Protein AF-0000000079413371 (afdb_homodimer)

InterPro domains:
  IPR006913 CENP-V/GFA domain [PF04828] (52-147)
  IPR006913 CENP-V/GFA domain [PS51891] (52-164)
  IPR011057 Mss4-like superfamily [SSF51316] (49-148)
  IPR052355 Centromere protein V-like [PTHR28620] (47-178)

Foldseek 3Di:
DPPDDPPPPDPDDPDDDDPPPPDPDDDPDDPPPPPPPPPVPPDPVLVQWDKWKFADDVPQWIKIFIDHLEFEWEQEDPDVCVVLVAIWGKEFPVGMGTDGRPVQWDWDADDVRQKTQIAGNPRGDGQWTQDNLANRIITGRPVGIDPDRRDYYDYDYFYPVPPVVRCVVVVCRSCRNPD/DDPPDPDPPPPDDDDPDDPPPPDPDDDPDDPPPDPPPPPVP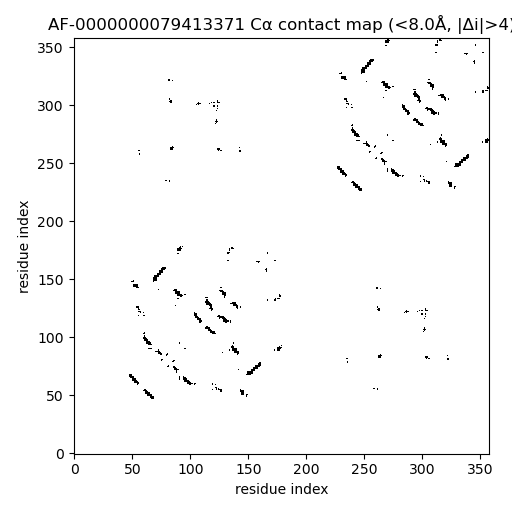PDPVLVQWDKWKFADDVPQWIKIFIDHLEFEWEQEDPDVCVVLVAIWGKEFPVGMGTPGHPVQWDWDADDVRQKTQIAGNPRGDGQWTQDSLANRIITGRPVGIDPDRRDYYDYDYFYPVPPVVRCVVVVVRSCRNPD

Nearest PDB structures (foldseek):
  3fac-assembly6_F  TM=8.476E-01  e=1.830E-09  Cereibacter sphaeroides 2.4.1
  8oz0-assembly1_I  TM=2.209E-01  e=4.713E+00  Homo sapiens
  3fac-assembly6_F  TM=8.475E-01  e=1.861E-09  Cereibacter sphaeroides 2.4.1
  8oz0-assembly1_I  TM=2.340E-01  e=2.884E+00  Homo sapiens
  6c5v-assembly1_A  TM=2.193E-01  e=1.778E+00  human gammaherpesvirus 4

Organism: Sphenodon punctatus (NCBI:txid8508)

pLDDT: mean 76.76, std 28.28, range [23.02, 99.0]

Solvent-accessible surface area (backbone atoms only — not comparable to full-atom values): 20639 Å² total; per-residue (Å²): 133,82,79,73,79,77,79,78,75,73,76,78,76,76,80,78,79,81,79,77,78,78,73,78,80,80,80,73,76,72,73,77,75,68,79,75,68,76,67,76,68,66,63,81,82,52,76,67,50,38,80,38,45,31,30,37,78,82,59,58,32,30,33,40,32,56,40,50,30,62,39,65,28,37,41,38,60,22,75,59,30,43,44,43,52,49,43,28,29,62,33,23,44,91,36,50,43,81,74,40,34,78,91,42,50,42,71,27,65,55,95,88,51,62,33,40,46,32,21,31,70,68,65,34,24,51,34,40,30,29,37,60,76,28,75,63,17,33,31,36,24,69,64,24,43,55,89,88,56,71,74,46,80,46,77,42,82,41,51,43,76,50,35,75,59,33,47,65,74,36,60,62,58,53,53,41,26,50,129,134,86,81,74,79,76,78,79,76,74,76,78,77,76,81,79,80,82,80,76,80,77,75,79,79,80,82,76,76,75,74,77,77,67,79,75,71,76,69,77,69,67,64,83,82,53,76,66,49,39,80,40,45,32,29,36,78,82,58,60,32,30,34,39,34,56,39,53,30,64,38,65,28,37,42,39,61,20,75,60,30,43,43,42,52,49,42,28,28,63,32,23,44,90,38,50,44,81,75,40,34,79,88,42,51,41,70,28,63,56,94,88,52,62,33,38,46,31,21,33,70,69,64,37,25,51,35,40,30,28,38,60,76,27,76,61,17,34,30,35,23,68,64,22,43,54,87,91,55,72,76,46,78,48,78,41,81,43,50,42,76,49,35,75,58,33,46,65,74,35,61,63,58,53,54,42,26,50,130

Sequence (358 aa):
PPTSPRSAHLPPLPPLPNAALHTPPKTMHAPEISPFGVSSSLPSECKGLVKHAGGCHCGAVRFEVWASADLHVFDCNCSICVKKQNRHFIVPATRFELLKGADNLTTYTFNTHRAQHSFCKTCGVQSFYTPLSNPDGYGIAPHCLDEGTVHSITTEPIDGKEWEKAVKEHKTIRSMSKPPPTSPRSAHLPPLPPLPNAALHTPPKTMHAPEISPFGVSSSLPSECKGLVKHAGGCHCGAVRFEVWASADLHVFDCNCSICVKKQNRHFIVPATRFELLKGADNLTTYTFNTHRAQHSFCKTCGVQSFYTPLSNPDGYGIAPHCLDEGTVHSITTEPIDGKEWEKAVKEHKTIRSMSKP

Radius of gyration: 42.78 Å; Cα contacts (8 Å, |Δi|>4): 641; chains: 2; bounding box: 57×170×136 Å

Structure (mmCIF, N/CA/C/O backbone):
data_AF-0000000079413371-model_v1
#
loop_
_entity.id
_entity.type
_entity.pdbx_description
1 polymer 'CENP-V/GFA domain-containing protein'
#
loop_
_atom_site.group_PDB
_atom_site.id
_atom_site.type_symbol
_atom_site.label_atom_id
_atom_site.label_alt_id
_atom_site.label_comp_id
_atom_site.label_asym_id
_atom_site.label_entity_id
_atom_site.label_seq_id
_atom_site.pdbx_PDB_ins_code
_atom_site.Cartn_x
_atom_site.Cartn_y
_atom_site.Cartn_z
_atom_site.occupancy
_atom_site.B_iso_or_equiv
_atom_site.auth_seq_id
_atom_site.auth_comp_id
_atom_site.auth_asym_id
_atom_site.auth_atom_id
_atom_site.pdbx_PDB_model_num
ATOM 1 N N . PRO A 1 1 ? -36.031 117 -39.312 1 32.03 1 PRO A N 1
ATOM 2 C CA . PRO A 1 1 ? -34.625 116.688 -39.094 1 32.03 1 PRO A CA 1
ATOM 3 C C . PRO A 1 1 ? -34.438 115.5 -38.094 1 32.03 1 PRO A C 1
ATOM 5 O O . PRO A 1 1 ? -35.062 115.5 -37.031 1 32.03 1 PRO A O 1
ATOM 8 N N . PRO A 1 2 ? -34.25 114.25 -38.625 1 37.44 2 PRO A N 1
ATOM 9 C CA . PRO A 1 2 ? -34.25 112.875 -38.156 1 37.44 2 PRO A CA 1
ATOM 10 C C . PRO A 1 2 ? -33.25 112.625 -37.031 1 37.44 2 PRO A C 1
ATOM 12 O O . PRO A 1 2 ? -32.062 113 -37.156 1 37.44 2 PRO A O 1
ATOM 15 N N . THR A 1 3 ? -33.688 113 -35.781 1 35.31 3 THR A N 1
ATOM 16 C CA . THR A 1 3 ? -32.875 113.062 -34.562 1 35.31 3 THR A CA 1
ATOM 17 C C . THR A 1 3 ? -32.125 111.75 -34.375 1 35.31 3 THR A C 1
ATOM 19 O O . THR A 1 3 ? -32.688 110.688 -34.438 1 35.31 3 THR A O 1
ATOM 22 N N . SER A 1 4 ? -30.812 111.75 -34.656 1 31.94 4 SER A N 1
ATOM 23 C CA . SER A 1 4 ? -29.719 110.812 -34.781 1 31.94 4 SER A CA 1
ATOM 24 C C . SER A 1 4 ? -29.562 109.938 -33.531 1 31.94 4 SER A C 1
ATOM 26 O O . SER A 1 4 ? -29.703 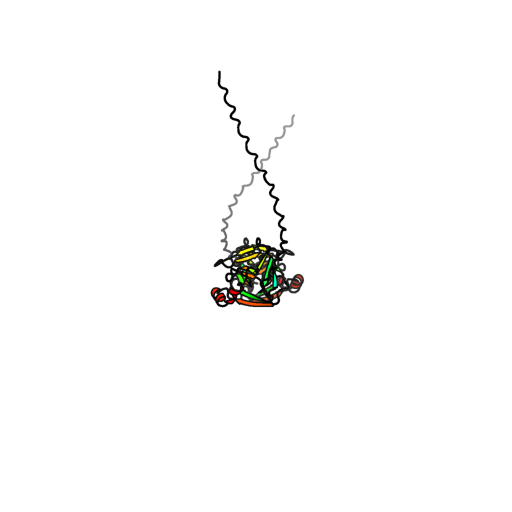110.438 -32.406 1 31.94 4 SER A O 1
ATOM 28 N N . PRO A 1 5 ? -29.906 108.688 -33.656 1 37.66 5 PRO A N 1
ATOM 29 C CA . PRO A 1 5 ? -29.953 107.562 -32.688 1 37.66 5 PRO A CA 1
ATOM 30 C C . PRO A 1 5 ? -28.656 107.438 -31.875 1 37.66 5 PRO A C 1
ATOM 32 O O . PRO A 1 5 ? -27.562 107.562 -32.438 1 37.66 5 PRO A O 1
ATOM 35 N N . ARG A 1 6 ? -28.688 108.125 -30.688 1 28.66 6 ARG A N 1
ATOM 36 C CA . ARG A 1 6 ? -27.531 108.25 -29.812 1 28.66 6 ARG A CA 1
ATOM 37 C C . ARG A 1 6 ? -26.859 106.938 -29.562 1 28.66 6 ARG A C 1
ATOM 39 O O . ARG A 1 6 ? -27.547 105.875 -29.422 1 28.66 6 ARG A O 1
ATOM 46 N N . SER A 1 7 ? -25.609 106.75 -29.953 1 23.02 7 SER A N 1
ATOM 47 C CA . SER A 1 7 ? -24.562 105.688 -30.047 1 23.02 7 SER A CA 1
ATOM 48 C C . SER A 1 7 ? -24.266 105.125 -28.672 1 23.02 7 SER A C 1
ATOM 50 O O . SER A 1 7 ? -23.75 105.812 -27.797 1 23.02 7 SER A O 1
ATOM 52 N N . ALA A 1 8 ? -25.266 104.312 -28.125 1 29.97 8 ALA A N 1
ATOM 53 C CA . ALA A 1 8 ? -25.219 103.688 -26.797 1 29.97 8 ALA A CA 1
ATOM 54 C C . ALA A 1 8 ? -23.891 102.938 -26.578 1 29.97 8 ALA A C 1
ATOM 56 O O . ALA A 1 8 ? -23.594 102 -27.281 1 29.97 8 ALA A O 1
ATOM 57 N N . HIS A 1 9 ? -22.781 103.75 -26.312 1 25.08 9 HIS A N 1
ATOM 58 C CA . HIS A 1 9 ? -21.406 103.25 -26.156 1 25.08 9 HIS A CA 1
ATOM 59 C C . HIS A 1 9 ? -21.359 102.062 -25.172 1 25.08 9 HIS A C 1
ATOM 61 O O . HIS A 1 9 ? -21.984 102.125 -24.109 1 25.08 9 HIS A O 1
ATOM 67 N N . LEU A 1 10 ? -21.25 100.875 -25.625 1 34 10 LEU A N 1
ATOM 68 C CA . LEU A 1 10 ? -21.203 99.562 -25.016 1 34 10 LEU A CA 1
ATOM 69 C C . LEU A 1 10 ? -20.062 99.438 -24.016 1 34 10 LEU A C 1
ATOM 71 O O . LEU A 1 10 ? -18.922 99.812 -24.328 1 34 10 LEU A O 1
ATOM 75 N N . PRO A 1 11 ? -20.328 99.688 -22.734 1 35.09 11 PRO A N 1
ATOM 76 C CA . PRO A 1 11 ? -19.25 99.875 -21.766 1 35.09 11 PRO A CA 1
ATOM 77 C C . PRO A 1 11 ? -18.234 98.688 -21.844 1 35.09 11 PRO A C 1
ATOM 79 O O . PRO A 1 11 ? -18.578 97.625 -22.328 1 35.09 11 PRO A O 1
ATOM 82 N N . PRO A 1 12 ? -16.969 98.938 -21.906 1 31 12 PRO A N 1
ATOM 83 C CA . PRO A 1 12 ? -15.836 98.062 -22.125 1 31 12 PRO A CA 1
ATOM 84 C C . PRO A 1 12 ? -15.781 96.875 -21.109 1 31 12 PRO A C 1
ATOM 86 O O . PRO A 1 12 ? -16.281 97.062 -20 1 31 12 PRO A O 1
ATOM 89 N N . LEU A 1 13 ? -15.969 95.625 -21.516 1 36.03 13 LEU A N 1
ATOM 90 C CA . LEU A 1 13 ? -16.016 94.375 -20.766 1 36.03 13 LEU A CA 1
ATOM 91 C C . LEU A 1 13 ? -14.812 94.25 -19.828 1 36.03 13 LEU A C 1
ATOM 93 O O . LEU A 1 13 ? -13.703 94.625 -20.188 1 36.03 13 LEU A O 1
ATOM 97 N N . PRO A 1 14 ? -15.031 94.375 -18.547 1 35.69 14 PRO A N 1
ATOM 98 C CA . PRO A 1 14 ? -13.945 94.438 -17.562 1 35.69 14 PRO A CA 1
ATOM 99 C C . PRO A 1 14 ? -12.898 93.375 -17.75 1 35.69 14 PRO A C 1
ATOM 101 O O . PRO A 1 14 ? -13.195 92.312 -18.344 1 35.69 14 PRO A O 1
ATOM 104 N N . PRO A 1 15 ? -11.641 93.688 -17.75 1 31.5 15 PRO A N 1
ATOM 105 C CA . PRO A 1 15 ? -10.484 92.812 -18.047 1 31.5 15 PRO A CA 1
ATOM 106 C C . PRO A 1 15 ? -10.438 91.562 -17.188 1 31.5 15 PRO A C 1
ATOM 108 O O . PRO A 1 15 ? -10.953 91.562 -16.062 1 31.5 15 PRO A O 1
ATOM 111 N N . LEU A 1 16 ? -10.539 90.375 -17.75 1 32.66 16 LEU A N 1
ATOM 112 C CA . LEU A 1 16 ? -10.578 89 -17.141 1 32.66 16 LEU A CA 1
ATOM 113 C C . LEU A 1 16 ? -9.375 88.812 -16.234 1 32.66 16 LEU A C 1
ATOM 115 O O . LEU A 1 16 ? -8.258 89.188 -16.562 1 32.66 16 LEU A O 1
ATOM 119 N N . PRO A 1 17 ? -9.555 88.75 -14.93 1 28.98 17 PRO A N 1
ATOM 120 C CA . PRO A 1 17 ? -8.492 88.625 -13.922 1 28.98 17 PRO A CA 1
ATOM 121 C C . PRO A 1 17 ? -7.484 87.5 -14.258 1 28.98 17 PRO A C 1
ATOM 123 O O . PRO A 1 17 ? -7.797 86.625 -15.016 1 28.98 17 PRO A O 1
ATOM 126 N N . ASN A 1 18 ? -6.145 87.812 -14.18 1 26.17 18 ASN A N 1
ATOM 127 C CA . ASN A 1 18 ? -4.898 87.062 -14.43 1 26.17 18 ASN A CA 1
ATOM 128 C C . ASN A 1 18 ? -4.844 85.75 -13.656 1 26.17 18 ASN A C 1
ATOM 130 O O . ASN A 1 18 ? -4.984 85.75 -12.43 1 26.17 18 ASN A O 1
ATOM 134 N N . ALA A 1 19 ? -5.152 84.625 -14.312 1 28.08 19 ALA A N 1
ATOM 135 C CA . ALA A 1 19 ? -5.152 83.25 -13.781 1 28.08 19 ALA A CA 1
ATOM 136 C C . ALA A 1 19 ? -3.803 82.875 -13.156 1 28.08 19 ALA A C 1
ATOM 138 O O . ALA A 1 19 ? -2.783 82.875 -13.852 1 28.08 19 ALA A O 1
ATOM 139 N N . ALA A 1 20 ? -3.598 83.312 -11.906 1 26.86 20 ALA A N 1
ATOM 140 C CA . ALA A 1 20 ? -2.381 83 -11.148 1 26.86 20 ALA A CA 1
ATOM 141 C C . ALA A 1 20 ? -1.995 81.562 -11.273 1 26.86 20 ALA A C 1
ATOM 143 O O . ALA A 1 20 ? -2.855 80.625 -11.211 1 26.86 20 ALA A O 1
ATOM 144 N N . LEU A 1 21 ? -0.884 81.188 -11.898 1 26.69 21 LEU A N 1
ATOM 145 C CA . LEU A 1 21 ? -0.11 80 -12.203 1 26.69 21 LEU A CA 1
ATOM 146 C C . LEU A 1 21 ? 0.186 79.188 -10.93 1 26.69 21 LEU A C 1
ATOM 148 O O . LEU A 1 21 ? 0.873 79.688 -10.039 1 26.69 21 LEU A O 1
ATOM 152 N N . HIS A 1 22 ? -0.842 78.562 -10.344 1 25.31 22 HIS A N 1
ATOM 153 C CA . HIS A 1 22 ? -0.616 77.75 -9.117 1 25.31 22 HIS A CA 1
ATOM 154 C C . HIS A 1 22 ? 0.571 76.812 -9.258 1 25.31 22 HIS A C 1
ATOM 156 O O . HIS A 1 22 ? 0.759 76.25 -10.32 1 25.31 22 HIS A O 1
ATOM 162 N N . THR A 1 23 ? 1.658 77.062 -8.539 1 29.62 23 THR A N 1
ATOM 163 C CA . THR A 1 23 ? 2.936 76.375 -8.391 1 29.62 23 THR A CA 1
ATOM 164 C C . THR A 1 23 ? 2.719 74.938 -8.047 1 29.62 23 THR A C 1
ATOM 166 O O . THR A 1 23 ? 1.9 74.625 -7.188 1 29.62 23 THR A O 1
ATOM 169 N N . PRO A 1 24 ? 3.029 74 -8.953 1 29.8 24 PRO A N 1
ATOM 170 C CA . PRO A 1 24 ? 2.773 72.562 -8.773 1 29.8 24 PRO A CA 1
ATOM 171 C C . PRO A 1 24 ? 3.365 72 -7.473 1 29.8 24 PRO A C 1
ATOM 173 O O . PRO A 1 24 ? 4.352 72.562 -6.965 1 29.8 24 PRO A O 1
ATOM 176 N N . PRO A 1 25 ? 2.512 71.562 -6.605 1 27.58 25 PRO A N 1
ATOM 177 C CA . PRO A 1 25 ? 2.98 71.125 -5.293 1 27.58 25 PRO A CA 1
ATOM 178 C C . PRO A 1 25 ? 4.199 70.188 -5.387 1 27.58 25 PRO A C 1
ATOM 180 O O . PRO A 1 25 ? 4.445 69.562 -6.434 1 27.58 25 PRO A O 1
ATOM 183 N N . LYS A 1 26 ? 5.109 70.312 -4.406 1 25.14 26 LYS A N 1
ATOM 184 C CA . LYS A 1 26 ? 6.375 69.688 -4.082 1 25.14 26 LYS A CA 1
ATOM 185 C C . LYS A 1 26 ? 6.25 68.188 -4.145 1 25.14 26 LYS A C 1
ATOM 187 O O . LYS A 1 26 ? 5.184 67.625 -3.873 1 25.14 26 LYS A O 1
ATOM 192 N N . THR A 1 27 ? 7.07 67.5 -4.941 1 26.48 27 THR A N 1
ATOM 193 C CA . THR A 1 27 ? 7.348 66.062 -5.211 1 26.48 27 THR A CA 1
ATOM 194 C C . THR A 1 27 ? 7.496 65.312 -3.906 1 26.48 27 THR A C 1
ATOM 196 O O . THR A 1 27 ? 8.367 65.562 -3.092 1 26.48 27 THR A O 1
ATOM 199 N N . MET A 1 28 ? 6.402 64.875 -3.307 1 25.39 28 MET A N 1
ATOM 200 C CA . MET A 1 28 ? 6.473 64.125 -2.084 1 25.39 28 MET A CA 1
ATOM 201 C C . MET A 1 28 ? 7.461 62.938 -2.24 1 25.39 28 MET A C 1
ATOM 203 O O . MET A 1 28 ? 7.477 62.281 -3.27 1 25.39 28 MET A O 1
ATOM 207 N N . HIS A 1 29 ? 8.641 63.062 -1.603 1 27.53 29 HIS A N 1
ATOM 208 C CA . HIS A 1 29 ? 9.672 62.031 -1.519 1 27.53 29 HIS A CA 1
ATOM 209 C C . HIS A 1 29 ? 9.062 60.688 -1.127 1 27.53 29 HIS A C 1
ATOM 211 O O . HIS A 1 29 ? 8.227 60.625 -0.227 1 27.53 29 HIS A O 1
ATOM 217 N N . ALA A 1 30 ? 8.945 59.812 -2.088 1 30.25 30 ALA A N 1
ATOM 218 C CA . ALA A 1 30 ? 8.438 58.469 -1.901 1 30.25 30 ALA A CA 1
ATOM 219 C C . ALA A 1 30 ? 9.141 57.75 -0.739 1 30.25 30 ALA A C 1
ATOM 221 O O . ALA A 1 30 ? 10.375 57.781 -0.652 1 30.25 30 AL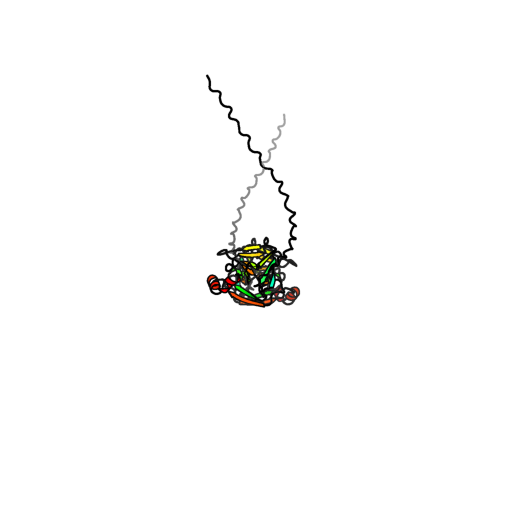A A O 1
ATOM 222 N N . PRO A 1 31 ? 8.531 57.75 0.444 1 29 31 PRO A N 1
ATOM 223 C CA . PRO A 1 31 ? 9.266 57.031 1.489 1 29 31 PRO A CA 1
ATOM 224 C C . PRO A 1 31 ? 9.805 55.688 1.013 1 29 31 PRO A C 1
ATOM 226 O O . PRO A 1 31 ? 9.266 55.125 0.068 1 29 31 PRO A O 1
ATOM 229 N N . GLU A 1 32 ? 11.094 55.5 1.186 1 28.28 32 GLU A N 1
ATOM 230 C CA . GLU A 1 32 ? 11.781 54.25 0.984 1 28.28 32 GLU A CA 1
ATOM 231 C C . GLU A 1 32 ? 11.039 53.094 1.661 1 28.28 32 GLU A C 1
ATOM 233 O O . GLU A 1 32 ? 10.812 53.125 2.871 1 28.28 32 GLU A O 1
ATOM 238 N N . ILE A 1 33 ? 10.023 52.594 1.061 1 31.94 33 ILE A N 1
ATOM 239 C CA . ILE A 1 33 ? 9.414 51.375 1.605 1 31.94 33 ILE A CA 1
ATOM 240 C C . ILE A 1 33 ? 10.5 50.375 2 1 31.94 33 ILE A C 1
ATOM 242 O O . ILE A 1 33 ? 11.328 50 1.172 1 31.94 33 ILE A O 1
ATOM 246 N N . SER A 1 34 ? 10.969 50.5 3.236 1 29.84 34 SER A N 1
ATOM 247 C CA . SER A 1 34 ? 11.844 49.469 3.766 1 29.84 34 SER A CA 1
ATOM 248 C C . SER A 1 34 ? 11.336 48.062 3.387 1 29.84 34 SER A C 1
ATOM 250 O O . SER A 1 34 ? 10.125 47.844 3.361 1 29.84 34 SER A O 1
ATOM 252 N N . PRO A 1 35 ? 12.086 47.375 2.629 1 31.33 35 PRO A N 1
ATOM 253 C CA . PRO A 1 35 ? 11.695 46 2.314 1 31.33 35 PRO A CA 1
ATOM 254 C C . PRO A 1 35 ? 11.227 45.219 3.545 1 31.33 35 PRO A C 1
ATOM 256 O O . PRO A 1 35 ? 11.977 45.094 4.52 1 31.33 35 PRO A O 1
ATOM 259 N N . PHE A 1 36 ? 10 45.469 4.082 1 30.09 36 PHE A N 1
ATOM 260 C CA . PHE A 1 36 ? 9.508 44.5 5.059 1 30.09 36 PHE A CA 1
ATOM 261 C C . PHE A 1 36 ? 9.859 43.062 4.645 1 30.09 36 PHE A C 1
ATOM 263 O O . PHE A 1 36 ? 9.43 42.594 3.588 1 30.09 36 PHE A O 1
ATOM 270 N N . GLY A 1 37 ? 11.07 42.656 4.875 1 30.7 37 GLY A N 1
ATOM 271 C CA . GLY A 1 37 ? 11.344 41.25 4.863 1 30.7 37 GLY A CA 1
ATOM 272 C C . GLY A 1 37 ? 10.234 40.406 5.492 1 30.7 37 GLY A C 1
ATOM 273 O O . GLY A 1 37 ? 9.883 40.625 6.656 1 30.7 37 GLY A O 1
ATOM 274 N N . VAL A 1 38 ? 9.211 40.094 4.824 1 34.94 38 VAL A N 1
ATOM 275 C CA . VAL A 1 38 ? 8.281 39.062 5.285 1 34.94 38 VAL A CA 1
ATOM 276 C C . VAL A 1 38 ? 9.039 37.969 6.035 1 34.94 38 VAL A C 1
ATOM 278 O O . VAL A 1 38 ? 9.789 37.188 5.43 1 34.94 38 VAL A O 1
ATOM 281 N N . SER A 1 39 ? 9.648 38.312 7.156 1 32.75 39 SER A N 1
ATOM 282 C CA . SER A 1 39 ? 10.008 37.188 8.008 1 32.75 39 SER A CA 1
ATOM 283 C C . SER A 1 39 ? 8.859 36.188 8.102 1 32.75 39 SER A C 1
ATOM 285 O O . SER A 1 39 ? 7.77 36.5 8.555 1 32.75 39 SER A O 1
ATOM 287 N N . SER A 1 40 ? 8.617 35.438 7.125 1 33.47 40 SER A N 1
ATOM 288 C CA . SER A 1 40 ? 7.793 34.281 7.391 1 33.47 40 SER A CA 1
ATOM 289 C C . SER A 1 40 ? 8.047 33.719 8.789 1 33.47 40 SER A C 1
ATOM 291 O O . SER A 1 40 ? 9.117 33.188 9.062 1 33.47 40 SER A O 1
ATOM 293 N N . SER A 1 41 ? 7.723 34.469 9.82 1 34.25 41 SER A N 1
ATOM 294 C CA . SER A 1 41 ? 7.711 33.906 11.18 1 34.25 41 SER A CA 1
ATOM 295 C C . SER A 1 41 ? 7.203 32.469 11.195 1 34.25 41 SER A C 1
ATOM 297 O O . SER A 1 41 ? 6.027 32.219 10.93 1 34.25 41 SER A O 1
ATOM 299 N N . LEU A 1 42 ? 7.969 31.547 10.945 1 41.75 42 LEU A N 1
ATOM 300 C CA . LEU A 1 42 ? 7.617 30.188 11.328 1 41.75 42 LEU A CA 1
ATOM 301 C C . LEU A 1 42 ? 6.938 30.156 12.695 1 41.75 42 LEU A C 1
ATOM 303 O O . LEU A 1 42 ? 7.336 30.891 13.602 1 41.75 42 LEU A O 1
ATOM 307 N N . PRO A 1 43 ? 5.609 30.062 12.766 1 40.88 43 PRO A N 1
ATOM 308 C CA . PRO A 1 43 ? 5.035 30.078 14.109 1 40.88 43 PRO A CA 1
ATOM 309 C C . PRO A 1 43 ? 5.996 29.547 15.172 1 40.88 43 PRO A C 1
ATOM 311 O O . PRO A 1 43 ? 6.867 28.719 14.859 1 40.88 43 PRO A O 1
ATOM 314 N N . SER A 1 44 ? 6.246 30.25 16.203 1 42.28 44 SER A N 1
ATOM 315 C CA . SER A 1 44 ? 7.004 29.984 17.422 1 42.28 44 SER A CA 1
ATOM 316 C C . SER A 1 44 ? 6.895 28.516 17.812 1 42.28 44 SER A C 1
ATOM 318 O O . SER A 1 44 ? 7.793 27.969 18.453 1 42.28 44 SER A O 1
ATOM 320 N N . GLU A 1 45 ? 5.707 27.969 17.641 1 42.84 45 GLU A N 1
ATOM 321 C CA . GLU A 1 45 ? 5.402 26.609 18.078 1 42.84 45 GLU A CA 1
ATOM 322 C C . GLU A 1 45 ? 6.215 25.578 17.297 1 42.84 45 GLU A C 1
ATOM 324 O O . GLU A 1 45 ? 6.02 24.375 17.453 1 42.84 45 GLU A O 1
ATOM 329 N N . CYS A 1 46 ? 6.91 26.062 16.406 1 50.75 46 CYS A N 1
ATOM 330 C CA . CYS A 1 46 ? 7.617 25.156 15.508 1 50.75 46 CYS A CA 1
ATOM 331 C C . CYS A 1 46 ? 8.812 24.516 16.203 1 50.75 46 CYS A C 1
ATOM 333 O O . CYS A 1 46 ? 9.797 24.156 15.562 1 50.75 46 CYS A O 1
ATOM 335 N N . LYS A 1 47 ? 8.938 24.625 17.562 1 59.16 47 LYS A N 1
ATOM 336 C CA . LYS A 1 47 ? 10.133 24.047 18.172 1 59.16 47 LYS A CA 1
ATOM 337 C C . LYS A 1 47 ? 10.148 22.531 18.016 1 59.16 47 LYS A C 1
ATOM 339 O O . LYS A 1 47 ? 9.195 21.844 18.406 1 59.16 47 LYS A O 1
ATOM 344 N N . GLY A 1 48 ? 10.844 21.969 17.188 1 86.38 48 GLY A N 1
ATOM 345 C CA . GLY A 1 48 ? 11.203 20.562 17.094 1 86.38 48 GLY A CA 1
ATOM 346 C C . GLY A 1 48 ? 10.703 19.922 15.812 1 86.38 48 GLY A C 1
ATOM 347 O O . GLY A 1 48 ? 10.812 18.703 15.648 1 86.38 48 GLY A O 1
ATOM 348 N N . LEU A 1 49 ? 10.086 20.875 15.008 1 93.81 49 LEU A N 1
ATOM 349 C CA . LEU A 1 49 ? 9.617 20.312 13.75 1 93.81 49 LEU A CA 1
ATOM 350 C C . LEU A 1 49 ? 10.711 20.359 12.688 1 93.81 49 LEU A C 1
ATOM 352 O O . LEU A 1 49 ? 11.57 21.25 12.719 1 93.81 49 LEU A O 1
ATOM 356 N N . VAL A 1 50 ? 10.664 19.422 11.836 1 97.94 50 VAL A N 1
ATOM 357 C CA . VAL A 1 50 ? 11.547 19.344 10.68 1 97.94 50 VAL A CA 1
ATOM 358 C C . VAL A 1 50 ? 10.719 19.25 9.398 1 97.94 50 VAL A C 1
ATOM 360 O O . VAL A 1 50 ? 9.594 18.75 9.414 1 97.94 50 VAL A O 1
ATOM 363 N N . LYS A 1 51 ? 11.312 19.859 8.328 1 98.56 51 LYS A N 1
ATOM 364 C CA . LYS A 1 51 ? 10.648 19.766 7.031 1 98.56 51 LYS A CA 1
ATOM 365 C C . LYS A 1 51 ? 10.93 18.406 6.375 1 98.56 51 LYS A C 1
ATOM 367 O O . LYS A 1 51 ? 12.078 18.109 6.039 1 98.56 51 LYS A O 1
ATOM 372 N N . HIS A 1 52 ? 9.953 17.609 6.188 1 98.88 52 HIS A N 1
ATOM 373 C CA . HIS A 1 52 ? 10.031 16.359 5.43 1 98.88 52 HIS A CA 1
ATOM 374 C C . HIS A 1 52 ? 9.539 16.562 4 1 98.88 52 HIS A C 1
ATOM 376 O O . HIS A 1 52 ? 8.5 17.172 3.773 1 98.88 52 HIS A O 1
ATOM 382 N N . ALA A 1 53 ? 10.281 16.109 3.053 1 98.94 53 ALA A N 1
ATOM 383 C CA . ALA A 1 53 ? 9.828 16 1.67 1 98.94 53 ALA A CA 1
ATOM 384 C C . ALA A 1 53 ? 9.406 14.57 1.343 1 98.94 53 ALA A C 1
ATOM 386 O O . ALA A 1 53 ? 9.891 13.617 1.953 1 98.94 53 ALA A O 1
ATOM 387 N N . GLY A 1 54 ? 8.453 14.461 0.45 1 98.94 54 GLY A N 1
ATOM 388 C CA .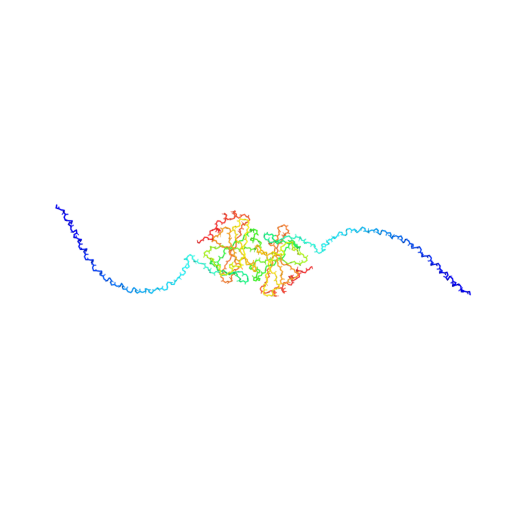 GLY A 1 54 ? 7.996 13.141 0.027 1 98.94 54 GLY A CA 1
ATOM 389 C C . GLY A 1 54 ? 7.215 13.172 -1.273 1 98.94 54 GLY A C 1
ATOM 390 O O . GLY A 1 54 ? 7.188 14.195 -1.963 1 98.94 54 GLY A O 1
ATOM 391 N N . GLY A 1 55 ? 6.68 12.023 -1.63 1 98.94 55 GLY A N 1
ATOM 392 C CA . GLY A 1 55 ? 5.93 11.93 -2.871 1 98.94 55 GLY A CA 1
ATOM 393 C C . GLY A 1 55 ? 5.691 10.5 -3.316 1 98.94 55 GLY A C 1
ATOM 394 O O . GLY A 1 55 ? 5.988 9.555 -2.58 1 98.94 55 GLY A O 1
ATOM 395 N N . CYS A 1 56 ? 5.117 10.414 -4.465 1 98.94 56 CYS A N 1
ATOM 396 C CA . CYS A 1 56 ? 4.852 9.094 -5.035 1 98.94 56 CYS A CA 1
ATOM 397 C C . CYS A 1 56 ? 6.109 8.508 -5.668 1 98.94 56 CYS A C 1
ATOM 399 O O . CYS A 1 56 ? 7.211 9 -5.43 1 98.94 56 CYS A O 1
ATOM 401 N N . HIS A 1 57 ? 6.023 7.414 -6.348 1 98.94 57 HIS A N 1
ATOM 402 C CA . HIS A 1 57 ? 7.195 6.719 -6.867 1 98.94 57 HIS A CA 1
ATOM 403 C C . HIS A 1 57 ? 7.664 7.336 -8.18 1 98.94 57 HIS A C 1
ATOM 405 O O . HIS A 1 57 ? 8.867 7.5 -8.398 1 98.94 57 HIS A O 1
ATOM 411 N N . CYS A 1 58 ? 6.766 7.68 -9.117 1 98.88 58 CYS A N 1
ATOM 412 C CA . CYS A 1 58 ? 7.117 8.141 -10.461 1 98.88 58 CYS A CA 1
ATOM 413 C C . CYS A 1 58 ? 7.543 9.602 -10.438 1 98.88 58 CYS A C 1
ATOM 415 O O . CYS A 1 58 ? 8.055 10.117 -11.438 1 98.88 58 CYS A O 1
ATOM 417 N N . GLY A 1 59 ? 7.238 10.273 -9.391 1 98.88 59 GLY A N 1
ATOM 418 C CA . GLY A 1 59 ? 7.68 11.656 -9.234 1 98.88 59 GLY A CA 1
ATOM 419 C C . GLY A 1 59 ? 6.613 12.664 -9.609 1 98.88 59 GLY A C 1
ATOM 420 O O . GLY A 1 59 ? 6.789 13.867 -9.398 1 98.88 59 GLY A O 1
ATOM 421 N N . ALA A 1 60 ? 5.473 12.242 -10.031 1 98.94 60 ALA A N 1
ATOM 422 C CA . ALA A 1 60 ? 4.418 13.156 -10.453 1 98.94 60 ALA A CA 1
ATOM 423 C C . ALA A 1 60 ? 3.818 13.891 -9.258 1 98.94 60 ALA A C 1
ATOM 425 O O . ALA A 1 60 ? 3.336 15.016 -9.398 1 98.94 60 ALA A O 1
ATOM 426 N N . VAL A 1 61 ? 3.865 13.305 -8.086 1 98.94 61 VAL A N 1
ATOM 427 C CA . VAL A 1 61 ? 3.33 13.891 -6.863 1 98.94 61 VAL A CA 1
ATOM 428 C C . VAL A 1 61 ? 4.465 14.156 -5.879 1 98.94 61 VAL A C 1
ATOM 430 O O . VAL A 1 61 ? 5.207 13.242 -5.512 1 98.94 61 VAL A O 1
ATOM 433 N N . ARG A 1 62 ? 4.637 15.375 -5.516 1 98.94 62 ARG A N 1
ATOM 434 C CA . ARG A 1 62 ? 5.629 15.789 -4.535 1 98.94 62 ARG A CA 1
ATOM 435 C C . ARG A 1 62 ? 5.016 16.719 -3.496 1 98.94 62 ARG A C 1
ATOM 437 O O . ARG A 1 62 ? 4.203 17.594 -3.834 1 98.94 62 ARG A O 1
ATOM 444 N N . PHE A 1 63 ? 5.422 16.562 -2.254 1 98.94 63 PHE A N 1
ATOM 445 C CA . PHE A 1 63 ? 4.91 17.422 -1.191 1 98.94 63 PHE A CA 1
ATOM 446 C C . PHE A 1 63 ? 5.984 17.688 -0.147 1 98.94 63 PHE A C 1
ATOM 448 O O . PHE A 1 63 ? 7.047 17.062 -0.165 1 98.94 63 PHE A O 1
ATOM 455 N N . GLU A 1 64 ? 5.715 18.625 0.718 1 98.94 64 GLU A N 1
ATOM 456 C CA . GLU A 1 64 ? 6.457 18.891 1.945 1 98.94 64 GLU A CA 1
ATOM 457 C C . GLU A 1 64 ? 5.523 18.969 3.15 1 98.94 64 GLU A C 1
ATOM 459 O O . GLU A 1 64 ? 4.375 19.391 3.029 1 98.94 64 GLU A O 1
ATOM 464 N N . VAL A 1 65 ? 6.102 18.547 4.266 1 98.69 65 VAL A N 1
ATOM 465 C CA . VAL A 1 65 ? 5.312 18.562 5.496 1 98.69 65 VAL A CA 1
ATOM 466 C C . VAL A 1 65 ? 6.219 18.859 6.688 1 98.69 65 VAL A C 1
ATOM 468 O O . VAL A 1 65 ? 7.348 18.359 6.758 1 98.69 65 VAL A O 1
ATOM 471 N N . TRP A 1 66 ? 5.746 19.703 7.496 1 98 66 TRP A N 1
ATOM 472 C CA . TRP A 1 66 ? 6.449 19.969 8.742 1 98 66 TRP A CA 1
ATOM 473 C C . TRP A 1 66 ? 5.93 19.078 9.867 1 98 66 TRP A C 1
ATOM 475 O O . TRP A 1 66 ? 4.734 19.094 10.172 1 98 66 TRP A O 1
ATOM 485 N N . ALA A 1 67 ? 6.801 18.297 10.469 1 97.75 67 ALA A N 1
ATOM 486 C CA . ALA A 1 67 ? 6.477 17.375 11.555 1 97.75 67 ALA A CA 1
ATOM 487 C C . ALA A 1 67 ? 7.73 17 12.336 1 97.75 67 ALA A C 1
ATOM 489 O O . ALA A 1 67 ? 8.852 17.266 11.898 1 97.75 67 ALA A O 1
ATOM 490 N N . SER A 1 68 ? 7.48 16.5 13.539 1 96.75 68 SER A N 1
ATOM 491 C CA . SER A 1 68 ? 8.594 16.016 14.352 1 96.75 68 SER A CA 1
ATOM 492 C C . SER A 1 68 ? 9.438 15 13.586 1 96.75 68 SER A C 1
ATOM 494 O O . SER A 1 68 ? 8.922 14.273 12.734 1 96.75 68 SER A O 1
ATOM 496 N N . ALA A 1 69 ? 10.727 14.945 13.867 1 98.12 69 ALA A N 1
ATOM 497 C CA . ALA A 1 69 ? 11.586 13.898 13.32 1 98.12 69 ALA A CA 1
ATOM 498 C C . ALA A 1 69 ? 11.234 12.539 13.922 1 98.12 69 ALA A C 1
ATOM 500 O O . ALA A 1 69 ? 11.609 11.5 13.383 1 98.12 69 ALA A O 1
ATOM 501 N N . ASP A 1 70 ? 10.664 12.531 15.117 1 97.31 70 ASP A N 1
ATOM 502 C CA . ASP A 1 70 ? 10.125 11.328 15.742 1 97.31 70 ASP A CA 1
ATOM 503 C C . ASP A 1 70 ? 8.633 11.18 15.453 1 97.31 70 ASP A C 1
ATOM 505 O O . ASP A 1 70 ? 7.809 11.859 16.062 1 97.31 70 ASP A O 1
ATOM 509 N N . LEU A 1 71 ? 8.289 10.25 14.602 1 97.44 71 LEU A N 1
ATOM 510 C CA . LEU A 1 71 ? 6.934 10.164 14.07 1 97.44 71 LEU A CA 1
ATOM 511 C C . LEU A 1 71 ? 6.086 9.203 14.898 1 97.44 71 LEU A C 1
ATOM 513 O O . LEU A 1 71 ? 6.562 8.141 15.297 1 97.44 71 LEU A O 1
ATOM 517 N N . HIS A 1 72 ? 4.871 9.633 15.195 1 94.81 72 HIS A N 1
ATOM 518 C CA . HIS A 1 72 ? 3.822 8.766 15.727 1 94.81 72 HIS A CA 1
ATOM 519 C C . HIS A 1 72 ? 2.885 8.297 14.617 1 94.81 72 HIS A C 1
ATOM 521 O O . HIS A 1 72 ? 2.086 9.086 14.102 1 94.81 72 HIS A O 1
ATOM 527 N N . VAL A 1 73 ? 2.941 7.031 14.336 1 97.38 73 VAL A N 1
ATOM 528 C CA . VAL A 1 73 ? 2.273 6.488 13.164 1 97.38 73 VAL A CA 1
ATOM 529 C C . VAL A 1 73 ? 1.161 5.535 13.586 1 97.38 73 VAL A C 1
ATOM 531 O O . VAL A 1 73 ? 1.354 4.711 14.484 1 97.38 73 VAL A O 1
ATOM 534 N N . PHE A 1 74 ? 0.035 5.699 12.93 1 94.62 74 PHE A N 1
ATOM 535 C CA . PHE A 1 74 ? -1.102 4.832 13.211 1 94.62 74 PHE A CA 1
ATOM 536 C C . PHE A 1 74 ? -1.137 3.656 12.242 1 94.62 74 PHE A C 1
ATOM 538 O O . PHE A 1 74 ? -0.911 3.826 11.047 1 94.62 74 PHE A O 1
ATOM 545 N N . ASP A 1 75 ? -1.369 2.502 12.789 1 96.75 75 ASP A N 1
ATOM 546 C CA . ASP A 1 75 ? -1.648 1.29 12.031 1 96.75 75 ASP A CA 1
ATOM 547 C C . ASP A 1 75 ? -3.125 0.91 12.125 1 96.75 75 ASP A C 1
ATOM 549 O O . ASP A 1 75 ? -3.539 0.242 13.07 1 96.75 75 ASP A O 1
ATOM 553 N N . CYS A 1 76 ? -3.873 1.338 11.148 1 94.88 76 CYS A N 1
ATOM 554 C CA . CYS A 1 76 ? -5.324 1.208 11.148 1 94.88 76 CYS A CA 1
ATOM 555 C C . CYS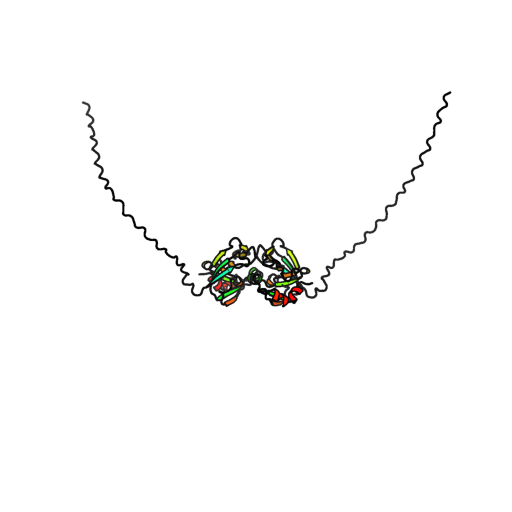 A 1 76 ? -5.754 -0.099 10.492 1 94.88 76 CYS A C 1
ATOM 557 O O . CYS A 1 76 ? -5.211 -0.489 9.453 1 94.88 76 CYS A O 1
ATOM 559 N N . ASN A 1 77 ? -6.746 -0.75 10.984 1 96.06 77 ASN A N 1
ATOM 560 C CA . ASN A 1 77 ? -7.168 -2.039 10.453 1 96.06 77 ASN A CA 1
ATOM 561 C C . ASN A 1 77 ? -8.492 -1.931 9.703 1 96.06 77 ASN A C 1
ATOM 563 O O . ASN A 1 77 ? -9.219 -2.918 9.562 1 96.06 77 ASN A O 1
ATOM 567 N N . CYS A 1 78 ? -8.883 -0.696 9.281 1 95.75 78 CYS A N 1
ATOM 568 C CA . CYS A 1 78 ? -10.078 -0.631 8.438 1 95.75 78 CYS A CA 1
ATOM 569 C C . CYS A 1 78 ? -9.828 -1.297 7.09 1 95.75 78 CYS A C 1
ATOM 571 O O . CYS A 1 78 ? -8.688 -1.617 6.754 1 95.75 78 CYS A O 1
ATOM 573 N N . SER A 1 79 ? -10.852 -1.509 6.301 1 97.75 79 SER A N 1
ATOM 574 C CA . SER A 1 79 ? -10.789 -2.346 5.109 1 97.75 79 SER A CA 1
ATOM 575 C C . SER A 1 79 ? -9.812 -1.777 4.086 1 97.75 79 SER A C 1
ATOM 577 O O . SER A 1 79 ? -8.984 -2.51 3.535 1 97.75 79 SER A O 1
ATOM 579 N N . ILE A 1 80 ? -9.812 -0.484 3.857 1 98.31 80 ILE A N 1
ATOM 580 C CA . ILE A 1 80 ? -8.984 0.08 2.793 1 98.31 80 ILE A CA 1
ATOM 581 C C . ILE A 1 80 ? -7.551 0.249 3.285 1 98.31 80 ILE A C 1
ATOM 583 O O . ILE A 1 80 ? -6.602 0.072 2.52 1 98.31 80 ILE A O 1
ATOM 587 N N . CYS A 1 81 ? -7.324 0.576 4.574 1 98.31 81 CYS A N 1
ATOM 588 C CA . CYS A 1 81 ? -5.969 0.698 5.102 1 98.31 81 CYS A CA 1
ATOM 589 C C . CYS A 1 81 ? -5.25 -0.646 5.078 1 98.31 81 CYS A C 1
ATOM 591 O O . CYS A 1 81 ? -4.055 -0.712 4.785 1 98.31 81 CYS A O 1
ATOM 593 N N . VAL A 1 82 ? -5.969 -1.716 5.355 1 98.56 82 VAL A N 1
ATOM 594 C CA . VAL A 1 82 ? -5.375 -3.047 5.293 1 98.56 82 VAL A CA 1
ATOM 595 C C . VAL A 1 82 ? -4.938 -3.352 3.861 1 98.56 82 VAL A C 1
ATOM 597 O O . VAL A 1 82 ? -3.787 -3.725 3.623 1 98.56 82 VAL A O 1
ATOM 600 N N . LYS A 1 83 ? -5.805 -3.096 2.936 1 98.88 83 LYS A N 1
ATOM 601 C CA . LYS A 1 83 ? -5.512 -3.484 1.559 1 98.88 83 LYS A CA 1
ATOM 602 C C . LYS A 1 83 ? -4.422 -2.6 0.959 1 98.88 83 LYS A C 1
ATOM 604 O O . LYS A 1 83 ? -3.619 -3.062 0.143 1 98.88 83 LYS A O 1
ATOM 609 N N . LYS A 1 84 ? -4.34 -1.398 1.38 1 98.81 84 LYS A N 1
ATOM 610 C CA . LYS A 1 84 ? -3.322 -0.486 0.867 1 98.81 84 LYS A CA 1
ATOM 611 C C . LYS A 1 84 ? -2.061 -0.53 1.725 1 98.81 84 LYS A C 1
ATOM 613 O O . LYS A 1 84 ? -1.019 0.001 1.334 1 98.81 84 LYS A O 1
ATOM 618 N N . GLN A 1 85 ? -2.24 -1.176 2.908 1 98.5 85 GLN A N 1
ATOM 619 C CA . GLN A 1 85 ? -1.167 -1.119 3.895 1 98.5 85 GLN A CA 1
ATOM 620 C C . GLN A 1 85 ? -0.805 0.325 4.23 1 98.5 85 GLN A C 1
ATOM 622 O O . GLN A 1 85 ? 0.371 0.696 4.211 1 98.5 85 GLN A O 1
ATOM 627 N N . ASN A 1 86 ? -1.859 1.065 4.492 1 98.12 86 ASN A N 1
ATOM 628 C CA . ASN A 1 86 ? -1.729 2.496 4.75 1 98.12 86 ASN A CA 1
ATOM 629 C C . ASN A 1 86 ? -1.468 2.777 6.227 1 98.12 86 ASN A C 1
ATOM 631 O O . ASN A 1 86 ? -2.406 2.922 7.012 1 98.12 86 ASN A O 1
ATOM 635 N N . ARG A 1 87 ? -0.264 2.826 6.668 1 98.06 87 ARG A N 1
ATOM 636 C CA . ARG A 1 87 ? 0.148 3.434 7.93 1 98.06 87 ARG A CA 1
ATOM 637 C C . ARG A 1 87 ? 0.436 4.922 7.754 1 98.06 87 ARG A C 1
ATOM 639 O O . ARG A 1 87 ? 1.025 5.328 6.75 1 98.06 87 ARG A O 1
ATOM 646 N N . HIS A 1 88 ? -0.046 5.688 8.734 1 97.81 88 HIS A N 1
ATOM 647 C CA . HIS A 1 88 ? 0.055 7.117 8.477 1 97.81 88 HIS A CA 1
ATOM 648 C C . HIS A 1 88 ? 0.194 7.906 9.773 1 97.81 88 HIS A C 1
ATOM 650 O O . HIS A 1 88 ? -0.221 7.434 10.836 1 97.81 88 HIS A O 1
ATOM 656 N N . PHE A 1 89 ? 0.819 9.031 9.758 1 97.12 89 PHE A N 1
ATOM 657 C CA . PHE A 1 89 ? 0.778 10.031 10.812 1 97.12 89 PHE A CA 1
ATOM 658 C C . PHE A 1 89 ? -0.003 11.266 10.367 1 97.12 89 PHE A C 1
ATOM 660 O O . PHE A 1 89 ? -0.089 11.555 9.172 1 97.12 89 PHE A O 1
ATOM 667 N N . ILE A 1 90 ? -0.554 11.953 11.305 1 95.94 90 ILE A N 1
ATOM 668 C CA . ILE A 1 90 ? -1.493 13.031 10.992 1 95.94 90 ILE A CA 1
ATOM 669 C C . ILE A 1 90 ? -0.828 14.383 11.227 1 95.94 90 ILE A C 1
ATOM 671 O O . ILE A 1 90 ? -0.127 14.57 12.227 1 95.94 90 ILE A O 1
ATOM 675 N N . VAL A 1 91 ? -1.023 15.297 10.32 1 96.44 91 VAL A N 1
ATOM 676 C CA . VAL A 1 91 ? -0.553 16.672 10.453 1 96.44 91 VAL A CA 1
ATOM 677 C C . VAL A 1 91 ? -1.678 17.641 10.102 1 96.44 91 VAL A C 1
ATOM 679 O O . VAL A 1 91 ? -2.537 17.328 9.273 1 96.44 91 VAL A O 1
ATOM 682 N N . PRO A 1 92 ? -1.685 18.797 10.75 1 93.94 92 PRO A N 1
ATOM 683 C CA . PRO A 1 92 ? -2.619 19.828 10.289 1 93.94 92 PRO A CA 1
ATOM 684 C C . PRO A 1 92 ? -2.369 20.234 8.836 1 93.94 92 PRO A C 1
ATOM 686 O O . PRO A 1 92 ? -1.23 20.188 8.367 1 93.94 92 PRO A O 1
ATOM 689 N N . ALA A 1 93 ? -3.436 20.688 8.172 1 95.12 93 ALA A N 1
ATOM 690 C CA . ALA A 1 93 ? -3.332 21.125 6.785 1 95.12 93 ALA A CA 1
ATOM 691 C C . ALA A 1 93 ? -2.336 22.281 6.645 1 95.12 93 ALA A C 1
ATOM 693 O O . ALA A 1 93 ? -1.668 22.406 5.617 1 95.12 93 ALA A O 1
ATOM 694 N N . THR A 1 94 ? -2.139 23.109 7.609 1 95.19 94 THR A N 1
ATOM 695 C CA . THR A 1 94 ? -1.265 24.266 7.582 1 95.19 94 THR A CA 1
ATOM 696 C C . THR A 1 94 ? 0.2 23.844 7.516 1 95.19 94 THR A C 1
ATOM 698 O O . THR A 1 94 ? 1.072 24.656 7.195 1 95.19 94 THR A O 1
ATOM 701 N N . ARG A 1 95 ? 0.456 22.594 7.773 1 97 95 ARG A N 1
ATOM 702 C CA . ARG A 1 95 ? 1.833 22.109 7.793 1 97 95 ARG A CA 1
ATOM 703 C C . ARG A 1 95 ? 2.129 21.25 6.566 1 97 95 ARG A C 1
ATOM 705 O O . ARG A 1 95 ? 3.191 20.641 6.473 1 97 95 ARG A O 1
ATOM 712 N N . PHE A 1 96 ? 1.173 21.188 5.719 1 98.12 96 PHE A N 1
ATOM 713 C CA . PHE A 1 96 ? 1.307 20.391 4.508 1 98.12 96 PHE A CA 1
ATOM 714 C C . PHE A 1 96 ? 1.234 21.266 3.266 1 98.12 96 PHE A C 1
ATOM 716 O O . PHE A 1 96 ? 0.374 22.141 3.17 1 98.12 96 PHE A O 1
ATOM 723 N N . GLU A 1 97 ? 2.186 20.984 2.338 1 98.75 97 GLU A N 1
ATOM 724 C CA . GLU A 1 97 ? 2.152 21.656 1.043 1 98.75 97 GLU A CA 1
ATOM 725 C C . GLU A 1 97 ? 2.352 20.672 -0.101 1 98.75 97 GLU A C 1
ATOM 727 O O . GLU A 1 97 ? 3.379 19.984 -0.169 1 98.75 97 GLU A O 1
ATOM 732 N N . LEU A 1 98 ? 1.332 20.609 -0.991 1 98.81 98 LEU A N 1
ATOM 733 C CA . LEU A 1 98 ? 1.495 19.875 -2.24 1 98.81 98 LEU A CA 1
ATOM 734 C C . LEU A 1 98 ? 2.291 20.688 -3.252 1 98.81 98 LEU A C 1
ATOM 736 O O . LEU A 1 98 ? 1.831 21.734 -3.713 1 98.81 98 LEU A O 1
ATOM 740 N N . LEU A 1 99 ? 3.416 20.234 -3.613 1 98.88 99 LEU A N 1
ATOM 741 C CA . LEU A 1 99 ? 4.312 20.969 -4.488 1 98.88 99 LEU A CA 1
ATOM 742 C C . LEU A 1 99 ? 3.988 20.703 -5.953 1 98.88 99 LEU A C 1
ATOM 744 O O . LEU A 1 99 ? 4.176 21.578 -6.805 1 98.88 99 LEU A O 1
ATOM 748 N N . LYS A 1 100 ? 3.688 19.469 -6.238 1 98.5 100 LYS A N 1
ATOM 749 C CA . LYS A 1 100 ? 3.453 19.016 -7.605 1 98.5 100 LYS A CA 1
ATOM 750 C C . LYS A 1 100 ? 2.447 17.875 -7.637 1 98.5 100 LYS A C 1
ATOM 752 O O . LYS A 1 100 ? 2.426 17.031 -6.73 1 98.5 100 LYS A O 1
ATOM 757 N N . GLY A 1 101 ? 1.579 17.891 -8.742 1 98.69 101 GLY A N 1
ATOM 758 C CA . GLY A 1 101 ? 0.872 16.656 -9.055 1 98.69 101 GLY A CA 1
ATOM 759 C C . GLY A 1 101 ? -0.593 16.688 -8.664 1 98.69 101 GLY A C 1
ATOM 760 O O . GLY A 1 101 ? -1.241 15.648 -8.57 1 98.69 101 GLY A O 1
ATOM 761 N N . ALA A 1 102 ? -1.097 17.875 -8.359 1 98.69 102 ALA A N 1
ATOM 762 C CA . ALA A 1 102 ? -2.523 17.984 -8.055 1 98.69 102 ALA A CA 1
ATOM 763 C C . ALA A 1 102 ? -3.361 17.359 -9.172 1 98.69 102 ALA A C 1
ATOM 765 O O . ALA A 1 102 ? -4.363 16.688 -8.898 1 98.69 102 ALA A O 1
ATOM 766 N N . ASP A 1 103 ? -2.957 17.469 -10.398 1 98.56 103 ASP A N 1
ATOM 767 C CA . ASP A 1 103 ? -3.699 16.969 -11.547 1 98.56 103 ASP A CA 1
ATOM 768 C C . ASP A 1 103 ? -3.416 15.484 -11.773 1 98.56 103 ASP A C 1
ATOM 770 O O . ASP A 1 103 ? -4.031 14.852 -12.641 1 98.56 103 ASP A O 1
ATOM 774 N N . ASN A 1 104 ? -2.535 14.883 -11.039 1 98.88 104 ASN A N 1
ATOM 775 C CA . ASN A 1 104 ? -2.182 13.477 -11.211 1 98.88 104 ASN A CA 1
ATOM 776 C C . ASN A 1 104 ? -2.705 12.625 -10.055 1 98.88 104 ASN A C 1
ATOM 778 O O . ASN A 1 104 ? -2.322 11.461 -9.914 1 98.88 104 ASN A O 1
ATOM 782 N N . LEU A 1 105 ? -3.531 13.219 -9.234 1 98.88 105 LEU A N 1
ATOM 783 C CA . LEU A 1 105 ? -4.148 12.492 -8.125 1 98.88 105 LEU A CA 1
ATOM 784 C C . LEU A 1 105 ? -5.535 11.992 -8.508 1 98.88 105 LEU A C 1
ATOM 786 O O . LEU A 1 105 ? -6.297 12.703 -9.172 1 98.88 105 LEU A O 1
ATOM 790 N N . THR A 1 106 ? -5.758 10.797 -8.242 1 98.75 106 THR A N 1
ATOM 791 C CA . THR A 1 106 ? -7.109 10.242 -8.203 1 98.75 106 THR A CA 1
ATOM 792 C C . THR A 1 106 ? -7.586 10.07 -6.766 1 98.75 106 THR A C 1
ATOM 794 O O . THR A 1 106 ? -6.824 9.641 -5.895 1 98.75 106 THR A O 1
ATOM 797 N N . THR A 1 107 ? -8.766 10.422 -6.496 1 98.81 107 THR A N 1
ATOM 798 C CA . THR A 1 107 ? -9.312 10.336 -5.145 1 98.81 107 THR A CA 1
ATOM 799 C C . THR A 1 107 ? -10.445 9.312 -5.09 1 98.81 107 THR A C 1
ATOM 801 O O . THR A 1 107 ? -11.359 9.352 -5.91 1 98.81 107 THR A O 1
ATOM 804 N N . TYR A 1 108 ? -10.375 8.445 -4.184 1 98.88 108 TYR A N 1
ATOM 805 C CA . TYR A 1 108 ? -11.375 7.414 -3.926 1 98.88 108 TYR A CA 1
ATOM 806 C C . TYR A 1 108 ? -12.031 7.625 -2.568 1 98.88 108 TYR A C 1
ATOM 808 O O . TYR A 1 108 ? -11.352 7.898 -1.577 1 98.88 108 TYR A O 1
ATOM 816 N N . THR A 1 109 ? -13.336 7.555 -2.605 1 98.56 109 THR A N 1
ATOM 817 C CA . THR A 1 109 ? -14.125 7.633 -1.383 1 98.56 109 THR A CA 1
ATOM 818 C C . THR A 1 109 ? -15.164 6.516 -1.34 1 98.56 109 THR A C 1
ATOM 820 O O . THR A 1 109 ? -15.508 5.938 -2.375 1 98.56 109 THR A O 1
ATOM 823 N N . PHE A 1 110 ? -15.633 6.219 -0.144 1 97.38 110 PHE A N 1
ATOM 824 C CA . PHE A 1 110 ? -16.641 5.188 0.047 1 97.38 110 PHE A CA 1
ATOM 825 C C . PHE A 1 110 ? -17.375 5.379 1.375 1 97.38 110 PHE A C 1
ATOM 827 O O . PHE A 1 110 ? -17.016 6.262 2.158 1 97.38 110 PHE A O 1
ATOM 834 N N . ASN A 1 111 ? -18.297 4.512 1.595 1 94.31 111 ASN A N 1
ATOM 835 C CA . ASN A 1 111 ? -19.109 4.59 2.805 1 94.31 111 ASN A CA 1
ATOM 836 C C . ASN A 1 111 ? -19.656 6 3.027 1 94.31 111 ASN A C 1
ATOM 838 O O . ASN A 1 111 ? -20.391 6.527 2.186 1 94.31 111 ASN A O 1
ATOM 842 N N . THR A 1 112 ? -19.094 6.77 4.074 1 92.56 112 THR A N 1
ATOM 843 C CA . THR A 1 112 ? -19.594 8.109 4.359 1 92.56 112 THR A CA 1
ATOM 844 C C . THR A 1 112 ? -19 9.125 3.387 1 92.56 112 THR A C 1
ATOM 846 O O . THR A 1 112 ? -19.422 10.281 3.359 1 92.56 112 THR A O 1
ATOM 849 N N . HIS A 1 113 ? -18.047 8.789 2.631 1 95.44 113 HIS A N 1
ATOM 850 C CA . HIS A 1 113 ? -17.391 9.594 1.601 1 95.44 113 HIS A CA 1
ATOM 851 C C . HIS A 1 113 ? -16.672 10.789 2.209 1 95.44 113 HIS A C 1
ATOM 853 O O . HIS A 1 113 ? -16.359 11.758 1.509 1 95.44 113 HIS A O 1
ATOM 859 N N . ARG A 1 114 ? -16.328 10.688 3.475 1 92.19 114 ARG A N 1
ATOM 860 C CA . ARG A 1 114 ? -15.641 11.797 4.137 1 92.19 114 ARG A CA 1
ATOM 861 C C . ARG A 1 114 ? -14.133 11.664 4.008 1 92.19 114 ARG A C 1
ATOM 863 O O . ARG A 1 114 ? -13.43 12.648 3.773 1 92.19 114 ARG A O 1
ATOM 870 N N . ALA A 1 115 ? -13.688 10.438 4.285 1 95.31 115 ALA A N 1
ATOM 871 C CA . ALA A 1 115 ? -12.266 10.234 4.043 1 95.31 115 ALA A CA 1
ATOM 872 C C . ALA A 1 115 ? -11.945 10.297 2.551 1 95.31 115 ALA A C 1
ATOM 874 O O . ALA A 1 115 ? -12.695 9.766 1.726 1 95.31 115 ALA A O 1
ATOM 875 N N . GLN A 1 116 ? -10.953 10.992 2.166 1 98.19 116 GLN A N 1
ATOM 876 C CA . GLN A 1 116 ? -10.508 11.117 0.782 1 98.19 116 GLN A CA 1
ATOM 877 C C . GLN A 1 116 ? -9.188 10.383 0.559 1 98.19 116 GLN A C 1
ATOM 879 O O . GLN A 1 116 ? -8.125 10.875 0.938 1 98.19 116 GLN A O 1
ATOM 884 N N . HIS A 1 117 ? -9.219 9.234 -0.059 1 98.69 117 HIS A N 1
ATOM 885 C CA . HIS A 1 117 ? -8.023 8.453 -0.356 1 98.69 117 HIS A CA 1
ATOM 886 C C . HIS A 1 117 ? -7.438 8.836 -1.71 1 98.69 117 HIS A C 1
ATOM 888 O O . HIS A 1 117 ? -7.945 8.414 -2.752 1 98.69 117 HIS A O 1
ATOM 894 N N . SER A 1 118 ? -6.324 9.547 -1.697 1 98.75 118 SER A N 1
ATOM 895 C CA . SER A 1 118 ? -5.715 10.062 -2.92 1 98.75 118 SER A CA 1
ATOM 896 C C . SER A 1 118 ? -4.469 9.273 -3.295 1 98.75 118 SER A C 1
ATOM 898 O O . SER A 1 118 ? -3.613 9.008 -2.449 1 98.75 118 SER A O 1
ATOM 900 N N . PHE A 1 119 ? -4.383 8.922 -4.516 1 98.94 119 PHE A N 1
ATOM 901 C CA . PHE A 1 119 ? -3.213 8.188 -4.984 1 98.94 119 PHE A CA 1
ATOM 902 C C . PHE A 1 119 ? -2.803 8.656 -6.375 1 98.94 119 PHE A C 1
ATOM 904 O O . PHE A 1 119 ? -3.617 9.211 -7.117 1 98.94 119 PHE A O 1
ATOM 911 N N . CYS A 1 120 ? -1.556 8.516 -6.758 1 98.94 120 CYS A N 1
ATOM 912 C CA . CYS A 1 120 ? -1.018 8.859 -8.07 1 98.94 120 CYS A CA 1
ATOM 913 C C . CYS A 1 120 ? -1.606 7.969 -9.156 1 98.94 120 CYS A C 1
ATOM 915 O O . CYS A 1 120 ? -1.488 6.742 -9.086 1 98.94 120 CYS A O 1
ATOM 917 N N . LYS A 1 121 ? -2.189 8.578 -10.133 1 98.88 121 LYS A N 1
ATOM 918 C CA . LYS A 1 121 ? -2.869 7.789 -11.148 1 98.88 121 LYS A CA 1
ATOM 919 C C . LYS A 1 121 ? -1.867 7.062 -12.039 1 98.88 121 LYS A C 1
ATOM 921 O O . LYS A 1 121 ? -2.238 6.16 -12.797 1 98.88 121 LYS A O 1
ATOM 926 N N . THR A 1 122 ? -0.619 7.457 -12.008 1 98.88 122 THR A N 1
ATOM 927 C CA . THR A 1 122 ? 0.406 6.844 -12.844 1 98.88 122 THR A CA 1
ATOM 928 C C . THR A 1 122 ? 1.023 5.633 -12.148 1 98.88 122 THR A C 1
ATOM 930 O O . THR A 1 122 ? 1.034 4.535 -12.703 1 98.88 122 THR A O 1
ATOM 933 N N . CYS A 1 123 ? 1.451 5.754 -10.883 1 98.94 123 CYS A N 1
ATOM 934 C CA . CYS A 1 123 ? 2.205 4.672 -10.25 1 98.94 123 CYS A CA 1
ATOM 935 C C . CYS A 1 123 ? 1.382 3.992 -9.164 1 98.94 123 CYS A C 1
ATOM 937 O O . CYS A 1 123 ? 1.8 2.975 -8.609 1 98.94 123 CYS A O 1
ATOM 939 N N . GLY A 1 124 ? 0.27 4.582 -8.797 1 98.94 124 GLY A N 1
ATOM 940 C CA . GLY A 1 124 ? -0.664 3.938 -7.887 1 98.94 124 GLY A CA 1
ATOM 941 C C . GLY A 1 124 ? -0.342 4.191 -6.426 1 98.94 124 GLY A C 1
ATOM 942 O O . GLY A 1 124 ? -1.071 3.744 -5.539 1 98.94 124 GLY A O 1
ATOM 943 N N . VAL A 1 125 ? 0.705 4.957 -6.09 1 99 125 VAL A N 1
ATOM 944 C CA . VAL A 1 125 ? 1.146 5.156 -4.715 1 99 125 VAL A CA 1
ATOM 945 C C . VAL A 1 125 ? 0.247 6.18 -4.023 1 99 125 VAL A C 1
ATOM 947 O O . VAL A 1 125 ? -0.031 7.246 -4.582 1 99 125 VAL A O 1
ATOM 950 N N . GLN A 1 126 ? -0.264 5.836 -2.924 1 98.94 126 GLN A N 1
ATOM 951 C CA . GLN A 1 126 ? -0.88 6.781 -1.998 1 98.94 126 GLN A CA 1
ATOM 952 C C . GLN A 1 126 ? 0.131 7.281 -0.971 1 98.94 126 GLN A C 1
ATOM 954 O O . GLN A 1 126 ? 0.457 6.574 -0.016 1 98.94 126 GLN A O 1
ATOM 959 N N . SER A 1 127 ? 0.53 8.539 -1.153 1 98.94 127 SER A N 1
ATOM 960 C CA . SER A 1 127 ? 1.562 9.062 -0.266 1 98.94 127 SER A CA 1
ATOM 961 C C . SER A 1 127 ? 0.952 9.891 0.86 1 98.94 127 SER A C 1
ATOM 963 O O . SER A 1 127 ? 1.618 10.18 1.856 1 98.94 127 SER A O 1
ATOM 965 N N . PHE A 1 128 ? -0.294 10.25 0.704 1 98.88 128 PHE A N 1
ATOM 966 C CA . PHE A 1 128 ? -1.081 10.945 1.72 1 98.88 128 PHE A CA 1
ATOM 967 C C . PHE A 1 128 ? -2.572 10.789 1.444 1 98.88 128 PHE A C 1
ATOM 969 O O . PHE A 1 128 ? -2.967 10.312 0.38 1 98.88 128 PHE A O 1
ATOM 976 N N . TYR A 1 129 ? -3.398 11.109 2.389 1 98.5 129 TYR A N 1
ATOM 977 C CA . TYR A 1 129 ? -4.852 11.164 2.248 1 98.5 129 TYR A CA 1
ATOM 978 C C . TYR A 1 129 ? -5.461 12.109 3.27 1 98.5 129 TYR A C 1
ATOM 980 O O . TYR A 1 129 ? -4.754 12.672 4.109 1 98.5 129 TYR A O 1
ATOM 988 N N . THR A 1 130 ? -6.773 12.352 3.145 1 97.12 130 THR A N 1
ATOM 989 C CA . THR A 1 130 ? -7.512 13.133 4.129 1 97.12 130 THR A CA 1
ATOM 990 C C . THR A 1 130 ? -8.406 12.234 4.977 1 97.12 130 THR A C 1
ATOM 992 O O . THR A 1 130 ? -9.398 11.695 4.484 1 97.12 130 THR A O 1
ATOM 995 N N . PRO A 1 131 ? -8.062 12.109 6.246 1 93.62 131 PRO A N 1
ATOM 996 C CA . PRO A 1 131 ? -8.82 11.195 7.105 1 93.62 131 PRO A CA 1
ATOM 997 C C . PRO A 1 131 ? -10.203 11.734 7.469 1 93.62 131 PRO A C 1
ATOM 999 O O . PRO A 1 131 ? -10.398 12.953 7.512 1 93.62 131 PRO A O 1
ATOM 1002 N N . LEU A 1 132 ? -11.031 10.82 7.695 1 85.06 132 LEU A N 1
ATOM 1003 C CA . LEU A 1 132 ? -12.352 11.195 8.195 1 85.06 132 LEU A CA 1
ATOM 1004 C C . LEU A 1 132 ? -12.242 11.914 9.531 1 85.06 132 LEU A C 1
ATOM 1006 O O . LEU A 1 132 ? -12.938 12.906 9.773 1 85.06 132 LEU A O 1
ATOM 1010 N N . SER A 1 133 ? -11.391 11.477 10.398 1 80.56 133 SER A N 1
ATOM 1011 C CA . SER A 1 133 ? -11.242 12.008 11.742 1 80.56 133 SER A CA 1
ATOM 1012 C C . SER A 1 133 ? -10.648 13.414 11.719 1 80.56 133 SER A C 1
ATOM 1014 O O . SER A 1 133 ? -10.828 14.188 12.672 1 80.56 133 SER A O 1
ATOM 1016 N N . ASN A 1 134 ? -9.891 13.75 10.688 1 83.31 134 ASN A N 1
ATOM 1017 C CA . ASN A 1 134 ? -9.188 15.016 10.57 1 83.31 134 ASN A CA 1
ATOM 1018 C C . ASN A 1 134 ? -9.383 15.641 9.188 1 83.31 134 ASN A C 1
ATOM 1020 O O . ASN A 1 134 ? -8.43 15.789 8.43 1 83.31 134 ASN A O 1
ATOM 1024 N N . PRO A 1 135 ? -10.578 16.094 8.984 1 85.25 135 PRO A N 1
ATOM 1025 C CA . PRO A 1 135 ? -10.836 16.656 7.656 1 85.25 135 PRO A CA 1
ATOM 1026 C C . PRO A 1 135 ? -10.023 17.922 7.379 1 85.25 135 PRO A C 1
ATOM 1028 O O . PRO A 1 135 ? -9.906 18.344 6.227 1 85.25 135 PRO A O 1
ATOM 1031 N N . ASP A 1 136 ? -9.422 18.531 8.406 1 90.19 136 ASP A N 1
ATOM 1032 C CA . ASP A 1 136 ? -8.602 19.719 8.312 1 90.19 136 ASP A CA 1
ATOM 1033 C C . ASP A 1 136 ? -7.113 19.375 8.305 1 90.19 136 ASP A C 1
ATOM 1035 O O . ASP A 1 136 ? -6.262 20.234 8.5 1 90.19 136 ASP A O 1
ATOM 1039 N N . GLY A 1 137 ? -6.84 18.109 8.117 1 94.62 137 GLY A N 1
ATOM 1040 C CA . GLY A 1 137 ? -5.465 17.641 8.086 1 94.62 137 GLY A CA 1
ATOM 1041 C C . GLY A 1 137 ? -5.227 16.547 7.07 1 94.62 137 GLY A C 1
ATOM 1042 O O . GLY A 1 137 ? -6.07 16.297 6.203 1 94.62 137 GLY A O 1
ATOM 1043 N N . TYR A 1 138 ? -4.008 16.062 7.129 1 97.38 138 TYR A N 1
ATOM 1044 C CA . TYR A 1 138 ? -3.594 15 6.223 1 97.38 138 TYR A CA 1
ATOM 1045 C C . TYR A 1 138 ? -2.986 13.836 6.996 1 97.38 138 TYR A C 1
ATOM 1047 O O . TYR A 1 138 ? -2.295 14.039 8 1 97.38 138 TYR A O 1
ATOM 1055 N N . GLY A 1 139 ? -3.301 12.641 6.613 1 98.25 139 GLY A N 1
ATOM 1056 C CA . GLY A 1 139 ? -2.518 11.461 6.945 1 98.25 139 GLY A CA 1
ATOM 1057 C C . GLY A 1 139 ? -1.391 11.195 5.965 1 98.25 139 GLY A C 1
ATOM 1058 O O . GLY A 1 139 ? -1.633 11 4.773 1 98.25 139 GLY A O 1
ATOM 1059 N N . ILE A 1 140 ? -0.157 11.234 6.434 1 98.81 140 ILE A N 1
ATOM 1060 C CA . ILE A 1 140 ? 1.022 11.086 5.59 1 98.81 140 ILE A CA 1
ATOM 1061 C C . ILE A 1 140 ? 1.608 9.688 5.762 1 98.81 140 ILE A C 1
ATOM 1063 O O . ILE A 1 140 ? 1.757 9.203 6.887 1 98.81 140 ILE A O 1
ATOM 1067 N N . ALA A 1 141 ? 1.875 9.094 4.652 1 98.94 141 ALA A N 1
ATOM 1068 C CA . ALA A 1 141 ? 2.557 7.805 4.684 1 98.94 141 ALA A CA 1
ATOM 1069 C C . ALA A 1 141 ? 4.051 7.98 4.941 1 98.94 141 ALA A C 1
ATOM 1071 O O . ALA A 1 141 ? 4.781 8.477 4.082 1 98.94 141 ALA A O 1
ATOM 1072 N N . PRO A 1 142 ? 4.57 7.512 6.062 1 98.88 142 PRO A N 1
ATOM 1073 C CA . PRO A 1 142 ? 5.988 7.742 6.359 1 98.88 142 PRO A CA 1
ATOM 1074 C C . PRO A 1 142 ? 6.918 7.047 5.367 1 98.88 142 PRO A C 1
ATOM 1076 O O . PRO A 1 142 ? 8.016 7.535 5.102 1 98.88 142 PRO A O 1
ATOM 1079 N N . HIS A 1 143 ? 6.469 5.965 4.75 1 98.69 143 HIS A N 1
ATOM 1080 C CA . HIS A 1 143 ? 7.281 5.199 3.812 1 98.69 143 HIS A CA 1
ATOM 1081 C C . HIS A 1 143 ? 7.352 5.891 2.455 1 98.69 143 HIS A C 1
ATOM 1083 O O . HIS A 1 143 ? 8.023 5.406 1.54 1 98.69 143 HIS A O 1
ATOM 1089 N N . CYS A 1 144 ? 6.711 7.027 2.338 1 98.94 144 CYS A N 1
ATOM 1090 C CA . CYS A 1 144 ? 6.785 7.805 1.106 1 98.94 144 CYS A CA 1
ATOM 1091 C C . CYS A 1 144 ? 7.605 9.07 1.31 1 98.94 144 CYS A C 1
ATOM 1093 O O . CYS A 1 144 ? 7.727 9.891 0.398 1 98.94 144 CYS A O 1
ATOM 1095 N N . LEU A 1 145 ? 8.141 9.258 2.506 1 98.94 145 LEU A N 1
ATOM 1096 C CA . LEU A 1 145 ? 9.039 10.375 2.756 1 98.94 145 LEU A CA 1
ATOM 1097 C C . LEU A 1 145 ? 10.422 10.102 2.16 1 98.94 145 LEU A C 1
ATOM 1099 O O . LEU A 1 145 ? 10.875 8.953 2.135 1 98.94 145 LEU A O 1
ATOM 1103 N N . ASP A 1 146 ? 11.016 11.188 1.704 1 98.75 146 ASP A N 1
ATOM 1104 C CA . ASP A 1 146 ? 12.414 11.078 1.322 1 98.75 146 ASP A CA 1
ATOM 1105 C C . ASP A 1 146 ? 13.297 10.789 2.539 1 98.75 146 ASP A C 1
ATOM 1107 O O . ASP A 1 146 ? 12.953 11.18 3.66 1 98.75 146 ASP A O 1
ATOM 1111 N N . GLU A 1 147 ? 14.414 10.125 2.291 1 97.88 147 GLU A N 1
ATOM 1112 C CA . GLU A 1 147 ? 15.305 9.734 3.377 1 97.88 147 GLU A CA 1
ATOM 1113 C C . GLU A 1 147 ? 16.016 10.945 3.973 1 97.88 147 GLU A C 1
ATOM 1115 O O . GLU A 1 147 ? 16.219 11.945 3.289 1 97.88 147 GLU A O 1
ATOM 1120 N N . GLY A 1 148 ? 16.391 10.898 5.355 1 97.75 148 GLY A N 1
ATOM 1121 C CA . GLY A 1 148 ? 17.359 11.836 5.91 1 97.75 148 GLY A CA 1
ATOM 1122 C C . GLY A 1 148 ? 16.781 12.68 7.035 1 97.75 148 GLY A C 1
ATOM 1123 O O . GLY A 1 148 ? 17.531 13.297 7.801 1 97.75 148 GLY A O 1
ATOM 1124 N N . THR A 1 149 ? 15.484 12.672 7.168 1 98.56 149 THR A N 1
ATOM 1125 C CA . THR A 1 149 ? 14.945 13.617 8.141 1 98.56 149 THR A CA 1
ATOM 1126 C C . THR A 1 149 ? 14.242 12.875 9.281 1 98.56 149 THR A C 1
ATOM 1128 O O . THR A 1 149 ? 13.977 13.461 10.336 1 98.56 149 THR A O 1
ATOM 1131 N N . VAL A 1 150 ? 13.891 11.633 9.109 1 98.62 150 VAL A N 1
ATOM 1132 C CA . VAL A 1 150 ? 13.195 10.867 10.141 1 98.62 150 VAL A CA 1
ATOM 1133 C C . VAL A 1 150 ? 14.211 10.266 11.109 1 98.62 150 VAL A C 1
ATOM 1135 O O . VAL A 1 150 ? 15.148 9.594 10.688 1 98.62 150 VAL A O 1
ATOM 1138 N N . HIS A 1 151 ? 13.969 10.562 12.328 1 98.25 151 HIS A N 1
ATOM 1139 C CA . HIS A 1 151 ? 14.844 10.016 13.359 1 98.25 151 HIS A CA 1
ATOM 1140 C C . HIS A 1 151 ? 14.297 8.711 13.914 1 98.25 151 HIS A C 1
ATOM 1142 O O . HIS A 1 151 ? 15.031 7.73 14.062 1 98.25 151 HIS A O 1
ATOM 1148 N N . SER A 1 152 ? 12.992 8.648 14.266 1 98.06 152 SER A N 1
ATOM 1149 C CA . SER A 1 152 ? 12.375 7.43 14.781 1 98.06 152 SER A CA 1
ATOM 1150 C C . SER A 1 152 ? 10.898 7.359 14.414 1 98.06 152 SER A C 1
ATOM 1152 O O . SER A 1 152 ? 10.281 8.383 14.094 1 98.06 152 SER A O 1
ATOM 1154 N N . ILE A 1 153 ? 10.422 6.098 14.453 1 98.12 153 ILE A N 1
ATOM 1155 C CA . ILE A 1 153 ? 9.008 5.852 14.203 1 98.12 153 ILE A CA 1
ATOM 1156 C C . ILE A 1 153 ? 8.43 4.98 15.32 1 98.12 153 ILE A C 1
ATOM 1158 O O . ILE A 1 153 ? 8.992 3.93 15.648 1 98.12 153 ILE A O 1
ATOM 1162 N N . THR A 1 154 ? 7.414 5.5 15.953 1 97.62 154 THR A N 1
ATOM 1163 C CA . THR A 1 154 ? 6.578 4.703 16.844 1 97.62 154 THR A CA 1
ATOM 1164 C C . THR A 1 154 ? 5.23 4.398 16.188 1 97.62 154 THR A C 1
ATOM 1166 O O . THR A 1 154 ? 4.559 5.305 15.695 1 97.62 154 THR A O 1
ATOM 1169 N N . THR A 1 155 ? 4.848 3.127 16.188 1 97.25 155 THR A N 1
ATOM 1170 C CA . THR A 1 155 ? 3.604 2.725 15.555 1 97.25 155 THR A CA 1
ATOM 1171 C C . THR A 1 155 ? 2.566 2.312 16.594 1 97.25 155 THR A C 1
ATOM 1173 O O . THR A 1 155 ? 2.875 1.562 17.516 1 97.25 155 THR A O 1
ATOM 1176 N N . GLU A 1 156 ? 1.348 2.824 16.422 1 94.12 156 GLU A N 1
ATOM 1177 C CA . GLU A 1 156 ? 0.231 2.523 17.312 1 94.12 156 GLU A CA 1
ATOM 1178 C C . GLU A 1 156 ? -0.921 1.873 16.547 1 94.12 156 GLU A C 1
ATOM 1180 O O . GLU A 1 156 ? -1.432 2.439 15.578 1 94.12 156 GLU A O 1
ATOM 1185 N N . PRO A 1 157 ? -1.303 0.644 16.969 1 94.81 157 PRO A N 1
ATOM 1186 C CA . PRO A 1 157 ? -2.498 0.061 16.359 1 94.81 157 PRO A CA 1
ATOM 1187 C C . PRO A 1 157 ? -3.773 0.829 16.703 1 94.81 157 PRO A C 1
ATOM 1189 O O . PRO A 1 157 ? -3.918 1.318 17.828 1 94.81 157 PRO A O 1
ATOM 1192 N N . ILE A 1 158 ? -4.633 1.014 15.719 1 90.81 158 ILE A N 1
ATOM 1193 C CA . ILE A 1 158 ? -5.941 1.616 15.938 1 90.81 158 ILE A CA 1
ATOM 1194 C C . ILE A 1 158 ? -7.016 0.78 15.25 1 90.81 158 ILE A C 1
ATOM 1196 O O . ILE A 1 158 ? -6.797 0.254 14.156 1 90.81 158 ILE A O 1
ATOM 1200 N N . ASP A 1 159 ? -8.141 0.685 15.891 1 90.94 159 ASP A N 1
ATOM 1201 C CA . ASP A 1 159 ? -9.25 -0.103 15.352 1 90.94 159 ASP A CA 1
ATOM 1202 C C . ASP A 1 159 ? -10.117 0.736 14.414 1 90.94 159 ASP A C 1
ATOM 1204 O O . ASP A 1 159 ? -11.031 1.432 14.867 1 90.94 159 ASP A O 1
ATOM 1208 N N . GLY A 1 160 ? -9.914 0.602 13.148 1 88.5 160 GLY A N 1
ATOM 1209 C CA . GLY A 1 160 ? -10.68 1.322 12.148 1 88.5 160 GLY A CA 1
ATOM 1210 C C . GLY A 1 160 ? -11.969 0.625 11.773 1 88.5 160 GLY A C 1
ATOM 1211 O O . GLY A 1 160 ? -12.82 1.204 11.094 1 88.5 160 GLY A O 1
ATOM 1212 N N . LYS A 1 161 ? -12.102 -0.605 12.109 1 87.38 161 LYS A N 1
ATOM 1213 C CA . LYS A 1 161 ? -13.359 -1.313 11.875 1 87.38 161 LYS A CA 1
ATOM 1214 C C . LYS A 1 161 ? -14.453 -0.819 12.82 1 87.38 161 LYS A C 1
ATOM 1216 O O . LYS A 1 161 ? -15.641 -0.845 12.469 1 87.38 161 LYS A O 1
ATOM 1221 N N . GLU A 1 162 ? -14 -0.49 13.992 1 77.75 162 GLU A N 1
ATOM 1222 C CA . GLU A 1 162 ? -14.883 0.144 14.969 1 77.75 162 GLU A CA 1
ATOM 1223 C C . GLU A 1 162 ? -14.461 1.586 15.234 1 77.75 162 GLU A C 1
ATOM 1225 O O . GLU A 1 162 ? -14.148 1.946 16.375 1 77.75 162 GLU A O 1
ATOM 1230 N N . TRP A 1 163 ? -14.508 2.363 14.234 1 66.94 163 TRP A N 1
ATOM 1231 C CA . TRP A 1 163 ? -13.859 3.672 14.188 1 66.94 163 TRP A CA 1
ATOM 1232 C C . TRP A 1 163 ? -14.453 4.609 15.234 1 66.94 163 TRP A C 1
ATOM 1234 O O . TRP A 1 163 ? -13.711 5.285 15.961 1 66.94 163 TRP A O 1
ATOM 1244 N N . GLU A 1 164 ? -15.703 4.664 15.164 1 62.12 164 GLU A N 1
ATOM 1245 C CA . GLU A 1 164 ? -16.312 5.551 16.156 1 62.12 164 GLU A CA 1
ATOM 1246 C C . GLU A 1 164 ? -15.805 5.254 17.562 1 62.12 164 GLU A C 1
ATOM 1248 O O . GLU A 1 164 ? -15.555 6.176 18.344 1 62.12 164 GLU A O 1
ATOM 1253 N N . LYS A 1 165 ? -15.68 3.994 17.781 1 66.5 165 LYS A N 1
ATOM 1254 C CA . LYS A 1 165 ? -15.164 3.605 19.094 1 66.5 165 LYS A CA 1
ATOM 1255 C C . LYS A 1 165 ? -13.672 3.91 19.203 1 66.5 165 LYS A C 1
ATOM 1257 O O . LYS A 1 165 ? -13.211 4.375 20.25 1 66.5 165 LYS A O 1
ATOM 1262 N N . ALA A 1 166 ? -12.977 3.736 18.203 1 68.69 166 ALA A N 1
ATOM 1263 C CA . ALA A 1 166 ? -11.531 3.926 18.203 1 68.69 166 ALA A CA 1
ATOM 1264 C C . ALA A 1 166 ? -11.172 5.402 18.375 1 68.69 166 ALA A C 1
ATOM 1266 O O . ALA A 1 166 ? -10.266 5.742 19.141 1 68.69 166 ALA A O 1
ATOM 1267 N N . VAL A 1 167 ? -11.914 6.258 17.766 1 62.91 167 VAL A N 1
ATOM 1268 C CA . VAL A 1 167 ? -11.602 7.684 17.828 1 62.91 167 VAL A CA 1
ATOM 1269 C C . VAL A 1 167 ? -11.961 8.234 19.203 1 62.91 167 VAL A C 1
ATOM 1271 O O . VAL A 1 167 ? -11.25 9.086 19.734 1 62.91 167 VAL A O 1
ATOM 1274 N N . LYS A 1 168 ? -13.062 7.727 19.672 1 62.88 168 LYS A N 1
ATOM 1275 C CA . LYS A 1 168 ? -13.438 8.141 21.016 1 62.88 168 LYS A CA 1
ATOM 1276 C C . LYS A 1 168 ? -12.383 7.723 22.031 1 62.88 168 LYS A C 1
ATOM 1278 O O . LYS A 1 168 ? -12.102 8.453 22.984 1 62.88 168 LYS A O 1
ATOM 1283 N N . GLU A 1 169 ? -11.789 6.594 21.75 1 60.44 169 GLU A N 1
ATOM 1284 C CA . GLU A 1 169 ? -10.789 6.055 22.656 1 60.44 169 GLU A CA 1
ATOM 1285 C C . GLU A 1 169 ? -9.414 6.676 22.391 1 60.44 169 GLU A C 1
ATOM 1287 O O . GLU A 1 169 ? -8.57 6.715 23.281 1 60.44 169 GLU A O 1
ATOM 1292 N N . HIS A 1 170 ? -9.289 7.098 21.188 1 61.44 170 HIS A N 1
ATOM 1293 C CA . HIS A 1 170 ? -8.047 7.773 20.844 1 61.44 170 HIS A CA 1
ATOM 1294 C C . HIS A 1 170 ? -8.258 9.273 20.688 1 61.44 170 HIS A C 1
ATOM 1296 O O . HIS A 1 170 ? -8.055 9.836 19.609 1 61.44 170 HIS A O 1
ATOM 1302 N N . LYS A 1 171 ? -8.883 9.906 21.719 1 56.03 171 LYS A N 1
ATOM 1303 C CA . LYS A 1 171 ? -9.219 11.328 21.766 1 56.03 171 LYS A CA 1
ATOM 1304 C C . LYS A 1 171 ? -8.102 12.18 21.188 1 56.03 171 LYS A C 1
ATOM 1306 O O . LYS A 1 171 ? -8.352 13.219 20.578 1 56.03 171 LYS A O 1
ATOM 1311 N N . THR A 1 172 ? -6.973 11.602 21.141 1 64.62 172 THR A N 1
ATOM 1312 C CA . THR A 1 172 ? -5.801 12.406 20.812 1 64.62 172 THR A CA 1
ATOM 1313 C C . THR A 1 172 ? -5.586 12.453 19.312 1 64.62 172 THR A C 1
ATOM 1315 O O . THR A 1 172 ? -4.867 13.328 18.812 1 64.62 172 THR A O 1
ATOM 1318 N N . ILE A 1 173 ? -6.348 11.625 18.562 1 69.62 173 ILE A N 1
ATOM 1319 C CA . ILE A 1 173 ? -6.102 11.609 17.125 1 69.62 173 ILE A CA 1
ATOM 1320 C C . ILE A 1 173 ? -6.676 12.875 16.5 1 69.62 173 ILE A C 1
ATOM 1322 O O . ILE A 1 173 ? -6.027 13.516 15.672 1 69.62 173 ILE A O 1
ATOM 1326 N N . ARG A 1 174 ? -7.906 13.25 16.891 1 68.62 174 ARG A N 1
ATOM 1327 C CA . ARG A 1 174 ? -8.586 14.414 16.344 1 68.62 174 ARG A CA 1
ATOM 1328 C C . ARG A 1 174 ? -7.793 15.688 16.609 1 68.62 174 ARG A C 1
ATOM 1330 O O . ARG A 1 174 ? -7.812 16.625 15.805 1 68.62 174 ARG A O 1
ATOM 1337 N N . SER A 1 175 ? -7.055 15.617 17.719 1 73.81 175 SER A N 1
ATOM 1338 C CA . SER A 1 175 ? -6.324 16.812 18.125 1 73.81 175 SER A CA 1
ATOM 1339 C C . SER A 1 175 ? -5.02 16.953 17.344 1 73.81 175 SER A C 1
ATOM 1341 O O . SER A 1 175 ? -4.402 18.031 17.344 1 73.81 175 SER A O 1
ATOM 1343 N N . MET A 1 176 ? -4.707 15.891 16.625 1 67.38 176 MET A N 1
ATOM 1344 C CA . MET A 1 176 ? -3.398 15.867 15.977 1 67.38 176 MET A CA 1
ATOM 1345 C C . MET A 1 176 ? -3.387 16.766 14.75 1 67.38 176 MET A C 1
ATOM 1347 O O . MET A 1 176 ? -2.32 17.156 14.266 1 67.38 176 MET A O 1
ATOM 1351 N N . SER A 1 177 ? -4.527 17.094 14.266 1 56.94 177 SER A N 1
ATOM 1352 C CA . SER A 1 177 ? -4.562 17.984 13.109 1 56.94 177 SER A CA 1
ATOM 1353 C C . SER A 1 177 ? -4.832 19.422 13.531 1 56.94 177 SER A C 1
ATOM 1355 O O . SER A 1 177 ? -5.039 20.297 12.688 1 56.94 177 SER A O 1
ATOM 1357 N N . LYS A 1 178 ? -5.016 19.594 14.812 1 62.66 178 LYS A N 1
ATOM 1358 C CA . LYS A 1 178 ? -5.176 20.969 15.289 1 62.66 178 LYS A CA 1
ATOM 1359 C C . LYS A 1 178 ? -3.834 21.688 15.359 1 62.66 178 LYS A C 1
ATOM 1361 O O . LYS A 1 178 ? -2.818 21.078 15.719 1 62.66 178 LYS A O 1
ATOM 1366 N N . PRO A 1 179 ? -3.787 22.938 14.977 1 61.97 179 PRO A N 1
ATOM 1367 C CA . PRO A 1 179 ? -2.531 23.688 15.008 1 61.97 179 PRO A CA 1
ATOM 1368 C C . PRO A 1 179 ? -1.953 23.812 16.406 1 61.97 179 PRO A C 1
ATOM 1370 O O . PRO A 1 179 ? -2.697 23.781 17.391 1 61.97 179 PRO A O 1
ATOM 1373 N N . PRO B 1 1 ? -8.898 -47.719 -114.062 1 32.34 1 PRO B N 1
ATOM 1374 C CA . PRO B 1 1 ? -9.914 -48.344 -113.25 1 32.34 1 PRO B CA 1
ATOM 1375 C C . PRO B 1 1 ? -9.742 -47.969 -111.75 1 32.34 1 PRO B C 1
ATOM 1377 O O . PRO B 1 1 ? -8.695 -48.25 -111.188 1 32.34 1 PRO B O 1
ATOM 1380 N N . PRO B 1 2 ? -10.242 -46.812 -111.312 1 37 2 PRO B N 1
ATOM 1381 C CA . PRO B 1 2 ? -10.086 -46.062 -110.062 1 37 2 PRO B CA 1
ATOM 1382 C C . PRO B 1 2 ? -10.555 -46.875 -108.812 1 37 2 PRO B C 1
ATOM 1384 O O . PRO B 1 2 ? -11.516 -47.625 -108.938 1 37 2 PRO B O 1
ATOM 1387 N N . THR B 1 3 ? -9.562 -47.406 -108.062 1 35.25 3 THR B N 1
ATOM 1388 C CA . THR B 1 3 ? -9.531 -48.312 -106.875 1 35.25 3 THR B CA 1
ATOM 1389 C C . THR B 1 3 ? -10.414 -47.781 -105.75 1 35.25 3 THR B C 1
ATOM 1391 O O . THR B 1 3 ? -10.297 -46.625 -105.375 1 35.25 3 THR B O 1
ATOM 1394 N N . SER B 1 4 ? -11.609 -48.312 -105.688 1 32.56 4 SER B N 1
ATOM 1395 C CA . SER B 1 4 ? -12.773 -48.062 -104.812 1 32.56 4 SER B CA 1
ATOM 1396 C C . SER B 1 4 ? -12.406 -48.062 -103.375 1 32.56 4 SER B C 1
ATOM 1398 O O . SER B 1 4 ? -11.664 -48.938 -102.875 1 32.56 4 SER B O 1
ATOM 1400 N N . PRO B 1 5 ? -12.414 -46.906 -102.75 1 38.25 5 PRO B N 1
ATOM 1401 C CA . PRO B 1 5 ? -11.992 -46.594 -101.375 1 38.25 5 PRO B CA 1
ATOM 1402 C C . PRO B 1 5 ? -12.734 -47.438 -100.312 1 38.25 5 PRO B C 1
ATOM 1404 O O . PRO B 1 5 ? -13.953 -47.594 -100.438 1 38.25 5 PRO B O 1
ATOM 1407 N N . ARG B 1 6 ? -12.094 -48.562 -99.938 1 28.73 6 ARG B N 1
ATOM 1408 C CA . ARG B 1 6 ? -12.641 -49.594 -99.062 1 28.73 6 ARG B CA 1
ATOM 1409 C C . ARG B 1 6 ? -13.195 -49 -97.812 1 28.73 6 ARG B C 1
ATOM 1411 O O . ARG B 1 6 ? -12.594 -48.094 -97.188 1 28.73 6 ARG B O 1
ATOM 1418 N N . SER B 1 7 ? -14.469 -49.062 -97.5 1 23.31 7 SER B N 1
ATOM 1419 C CA . SER B 1 7 ? -15.43 -48.656 -96.5 1 23.31 7 SER B CA 1
ATOM 1420 C C . SER B 1 7 ? -15.047 -49.156 -95.125 1 23.31 7 SER B C 1
ATOM 1422 O O . SER B 1 7 ? -14.93 -50.375 -94.938 1 23.31 7 SER B O 1
ATOM 1424 N N . ALA B 1 8 ? -14.125 -48.438 -94.438 1 30.98 8 ALA B N 1
ATOM 1425 C CA . ALA B 1 8 ? -13.477 -48.719 -93.188 1 30.98 8 ALA B CA 1
ATOM 1426 C C . ALA B 1 8 ? -14.516 -48.969 -92.062 1 30.98 8 ALA B C 1
ATOM 1428 O O . ALA B 1 8 ? -15.336 -48.125 -91.75 1 30.98 8 ALA B O 1
ATOM 1429 N N . HIS B 1 9 ? -15.133 -50.219 -92.062 1 24.97 9 HIS B N 1
ATOM 1430 C CA . HIS B 1 9 ? -16.188 -50.656 -91.188 1 24.97 9 HIS B CA 1
ATOM 1431 C C . HIS B 1 9 ? -15.836 -50.375 -89.688 1 24.97 9 HIS B C 1
ATOM 1433 O O . HIS B 1 9 ? -14.719 -50.688 -89.312 1 24.97 9 HIS B O 1
ATOM 1439 N N . LEU B 1 10 ? -16.375 -49.375 -89.062 1 35.25 10 LEU B N 1
ATOM 1440 C CA . LEU B 1 10 ? -16.203 -48.781 -87.75 1 35.25 10 LEU B CA 1
ATOM 1441 C C . LEU B 1 10 ? -16.609 -49.781 -86.688 1 35.25 10 LEU B C 1
ATOM 1443 O O . LEU B 1 10 ? -17.734 -50.312 -86.688 1 35.25 10 LEU B O 1
ATOM 1447 N N . PRO B 1 11 ? -15.719 -50.656 -86.25 1 35.22 11 PRO B N 1
ATOM 1448 C CA . PRO B 1 11 ? -16.156 -51.781 -85.375 1 35.22 11 PRO B CA 1
ATOM 1449 C C . PRO B 1 11 ? -17.031 -51.312 -84.188 1 35.22 11 PRO B C 1
ATOM 1451 O O . PRO B 1 11 ? -16.953 -50.156 -83.812 1 35.22 11 PRO B O 1
ATOM 1454 N N . PRO B 1 12 ? -18.141 -51.812 -84 1 32.59 12 PRO B N 1
ATOM 1455 C CA . PRO B 1 12 ? -19.188 -51.438 -83 1 32.59 12 PRO B CA 1
ATOM 1456 C C . PRO B 1 12 ? -18.703 -51.469 -81.562 1 32.59 12 PRO B C 1
ATOM 1458 O O . PRO B 1 12 ? -17.781 -52.219 -81.25 1 32.59 12 PRO B O 1
ATOM 1461 N N . LEU B 1 13 ? -18.531 -50.344 -80.875 1 36.47 13 LEU B N 1
ATOM 1462 C CA . LEU B 1 13 ? -17.969 -50.125 -79.562 1 36.47 13 LEU B CA 1
ATOM 1463 C C . LEU B 1 13 ? -18.625 -51.031 -78.5 1 36.47 13 LEU B C 1
ATOM 1465 O O . LEU B 1 13 ? -19.812 -51.344 -78.625 1 36.47 13 LEU B O 1
ATOM 1469 N N . PRO B 1 14 ? -17.891 -51.906 -77.875 1 36.88 14 PRO B N 1
ATOM 1470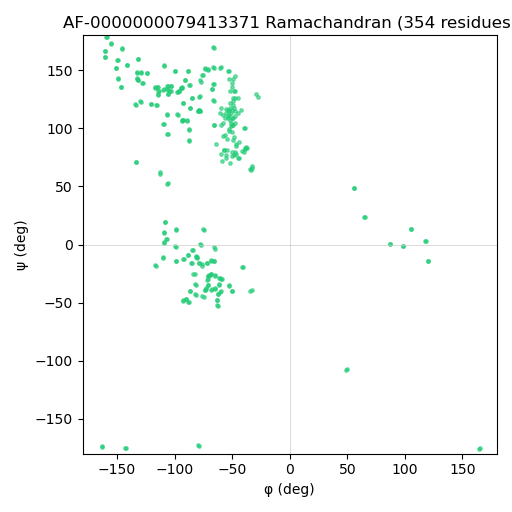 C CA . PRO B 1 14 ? -18.359 -52.969 -77 1 36.88 14 PRO B CA 1
ATOM 1471 C C . PRO B 1 14 ? -19.312 -52.469 -75.938 1 36.88 14 PRO B C 1
ATOM 1473 O O . PRO B 1 14 ? -19.328 -51.281 -75.625 1 36.88 14 PRO B O 1
ATOM 1476 N N . PRO B 1 15 ? -20.328 -53.125 -75.625 1 32.47 15 PRO B N 1
ATOM 1477 C CA . PRO B 1 15 ? -21.469 -52.75 -74.75 1 32.47 15 PRO B CA 1
ATOM 1478 C C . PRO B 1 15 ? -21.047 -52.438 -73.312 1 32.47 15 PRO B C 1
ATOM 1480 O O . PRO B 1 15 ? -20.047 -53 -72.812 1 32.47 15 PRO B O 1
ATOM 1483 N N . LEU B 1 16 ? -21.141 -51.25 -72.812 1 32.81 16 LEU B N 1
ATOM 1484 C CA . LEU B 1 16 ? -20.672 -50.781 -71.5 1 32.81 16 LEU B CA 1
ATOM 1485 C C . LEU B 1 16 ? -21.312 -51.531 -70.375 1 32.81 16 LEU B C 1
ATOM 1487 O O . LEU B 1 16 ? -22.5 -51.906 -70.438 1 32.81 16 LEU B O 1
ATOM 1491 N N . PRO B 1 17 ? -20.547 -52.25 -69.562 1 29.95 17 PRO B N 1
ATOM 1492 C CA . PRO B 1 17 ? -20.984 -53.156 -68.5 1 29.95 17 PRO B CA 1
ATOM 1493 C C . PRO B 1 17 ? -21.969 -52.5 -67.5 1 29.95 17 PRO B C 1
ATOM 1495 O O . PRO B 1 17 ? -22.031 -51.281 -67.438 1 29.95 17 PRO B O 1
ATOM 1498 N N . ASN B 1 18 ? -22.984 -53.188 -67 1 26.39 18 ASN B N 1
ATOM 1499 C CA . ASN B 1 18 ? -24.172 -52.969 -66.188 1 26.39 18 ASN B CA 1
ATOM 1500 C C . ASN B 1 18 ? -23.797 -52.375 -64.812 1 26.39 18 ASN B C 1
ATOM 1502 O O . ASN B 1 18 ? -22.984 -52.938 -64.125 1 26.39 18 ASN B O 1
ATOM 1506 N N . ALA B 1 19 ? -24.016 -51.062 -64.562 1 28.28 19 ALA B N 1
ATOM 1507 C CA . ALA B 1 19 ? -23.734 -50.25 -63.406 1 28.28 19 ALA B CA 1
ATOM 1508 C C . ALA B 1 19 ? -24.469 -50.812 -62.188 1 28.28 19 ALA B C 1
ATOM 1510 O O . ALA B 1 19 ? -25.703 -50.781 -62.125 1 28.28 19 ALA B O 1
ATOM 1511 N N . ALA B 1 20 ? -23.906 -51.906 -61.594 1 28.11 20 ALA B N 1
ATOM 1512 C CA . ALA B 1 20 ? -24.547 -52.5 -60.406 1 28.11 20 ALA B CA 1
ATOM 1513 C C . ALA B 1 20 ? -24.844 -51.438 -59.344 1 28.11 20 ALA B C 1
ATOM 1515 O O . ALA B 1 20 ? -24.016 -50.562 -59.094 1 28.11 20 ALA B O 1
ATOM 1516 N N . LEU B 1 21 ? -26.094 -51.125 -59.031 1 27.09 21 LEU B N 1
ATOM 1517 C CA . LEU B 1 21 ? -26.812 -50.219 -58.125 1 27.09 21 LEU B CA 1
ATOM 1518 C C . LEU B 1 21 ? -26.359 -50.438 -56.688 1 27.09 21 LEU B C 1
ATOM 1520 O O . LEU B 1 21 ? -26.516 -51.531 -56.125 1 27.09 21 LEU B O 1
ATOM 1524 N N . HIS B 1 22 ? -25.141 -49.969 -56.312 1 25.91 22 HIS B N 1
ATOM 1525 C CA . HIS B 1 22 ? -24.625 -50.188 -54.969 1 25.91 22 HIS B CA 1
ATOM 1526 C C . HIS B 1 22 ? -25.641 -49.719 -53.906 1 25.91 22 HIS B C 1
ATOM 1528 O O . HIS B 1 22 ? -26.297 -48.688 -54.094 1 25.91 22 HIS B O 1
ATOM 1534 N N . THR B 1 23 ? -26.156 -50.625 -53.125 1 30.45 23 THR B N 1
ATOM 1535 C CA . THR B 1 23 ? -27.109 -50.562 -52 1 30.45 23 THR B CA 1
ATOM 1536 C C . THR B 1 23 ? -26.641 -49.531 -50.969 1 30.45 23 THR B C 1
ATOM 1538 O O . THR B 1 23 ? -25.453 -49.469 -50.656 1 30.45 23 THR B O 1
ATOM 1541 N N . PRO B 1 24 ? -27.438 -48.5 -50.656 1 30.84 24 PRO B N 1
ATOM 1542 C CA . PRO B 1 24 ? -27.109 -47.375 -49.781 1 30.84 24 PRO B CA 1
ATOM 1543 C C . PRO B 1 24 ? -26.703 -47.781 -48.375 1 30.84 24 PRO B C 1
ATOM 1545 O O . PRO B 1 24 ? -27.172 -48.812 -47.875 1 30.84 24 PRO B O 1
ATOM 1548 N N . PRO B 1 25 ? -25.469 -47.594 -48.031 1 27.56 25 PRO B N 1
ATOM 1549 C CA . PRO B 1 25 ? -25 -48.094 -46.75 1 27.56 25 PRO B CA 1
ATOM 1550 C C . PRO B 1 25 ? -25.906 -47.719 -45.594 1 27.56 25 PRO B C 1
ATOM 1552 O O . PRO B 1 25 ? -26.656 -46.75 -45.688 1 27.56 25 PRO B O 1
ATOM 1555 N N . LYS B 1 26 ? -26.094 -48.625 -44.625 1 25.73 26 LYS B N 1
ATOM 1556 C CA . LYS B 1 26 ? -26.844 -48.75 -43.375 1 25.73 26 LYS B CA 1
ATOM 1557 C C . LYS B 1 26 ? -26.594 -47.531 -42.469 1 25.73 26 LYS B C 1
ATOM 1559 O O . LYS B 1 26 ? -25.547 -46.875 -42.562 1 25.73 26 LYS B O 1
ATOM 1564 N N . THR B 1 27 ? -27.656 -46.938 -41.844 1 27.16 27 THR B N 1
ATOM 1565 C CA . THR B 1 27 ? -27.953 -45.844 -40.938 1 27.16 27 THR B CA 1
ATOM 1566 C C . THR B 1 27 ? -27.062 -45.906 -39.719 1 27.16 27 THR B C 1
ATOM 1568 O O . THR B 1 27 ? -27.125 -46.844 -38.938 1 27.16 27 THR B O 1
ATOM 1571 N N . MET B 1 28 ? -25.844 -45.469 -39.812 1 25.55 28 MET B N 1
ATOM 1572 C CA . MET B 1 28 ? -24.938 -45.5 -38.656 1 25.55 28 MET B CA 1
ATOM 1573 C C . MET B 1 28 ? -25.578 -44.875 -37.438 1 25.55 28 MET B C 1
ATOM 1575 O O . MET B 1 28 ? -26.141 -43.781 -37.5 1 25.55 28 MET B O 1
ATOM 1579 N N . HIS B 1 29 ? -26.062 -45.719 -36.5 1 28.67 29 HIS B N 1
ATOM 1580 C CA . HIS B 1 29 ? -26.609 -45.312 -35.219 1 28.67 29 HIS B CA 1
ATOM 1581 C C . HIS B 1 29 ? -25.672 -44.312 -34.531 1 28.67 29 HIS B C 1
ATOM 1583 O O . HIS B 1 29 ? -24.453 -44.5 -34.562 1 28.67 29 HIS B O 1
ATOM 1589 N N . ALA B 1 30 ? -26.141 -43.062 -34.344 1 31.17 30 ALA B N 1
ATOM 1590 C CA . ALA B 1 30 ? -25.469 -41.938 -33.719 1 31.17 30 ALA B CA 1
ATOM 1591 C C . ALA B 1 30 ? -24.984 -42.281 -32.344 1 31.17 30 ALA B C 1
ATOM 1593 O O . ALA B 1 30 ? -25.766 -42.719 -31.484 1 31.17 30 ALA B O 1
ATOM 1594 N N . PRO B 1 31 ? -23.719 -42.781 -32.188 1 29.42 31 PRO B N 1
ATOM 1595 C CA . PRO B 1 31 ? -23.375 -43.094 -30.812 1 29.42 31 PRO B CA 1
ATOM 1596 C C . PRO B 1 31 ? -23.719 -41.969 -29.844 1 29.42 31 PRO B C 1
ATOM 1598 O O . PRO B 1 31 ? -23.797 -40.812 -30.234 1 29.42 31 PRO B O 1
ATOM 1601 N N . GLU B 1 32 ? -24.469 -42.281 -28.812 1 29.5 32 GLU B N 1
ATOM 1602 C CA . GLU B 1 32 ? -24.797 -41.438 -27.672 1 29.5 32 GLU B CA 1
ATOM 1603 C C . GLU B 1 32 ? -23.531 -40.812 -27.094 1 29.5 32 GLU B C 1
ATOM 1605 O O . GLU B 1 32 ? -22.578 -41.5 -26.734 1 29.5 32 GLU B O 1
ATOM 1610 N N . ILE B 1 33 ? -23.109 -39.656 -27.547 1 32.62 33 ILE B N 1
ATOM 1611 C CA . ILE B 1 33 ? -22.016 -38.906 -26.969 1 32.62 33 ILE B CA 1
ATOM 1612 C C . ILE B 1 33 ? -22.188 -38.844 -25.453 1 32.62 33 ILE B C 1
ATOM 1614 O O . ILE B 1 33 ? -23.188 -38.312 -24.953 1 32.62 33 ILE B O 1
ATOM 1618 N N . SER B 1 34 ? -21.703 -39.844 -24.75 1 30.56 34 SER B N 1
ATOM 1619 C CA . SER B 1 34 ? -21.703 -39.719 -23.297 1 30.56 34 SER B CA 1
ATOM 1620 C C . SER B 1 34 ? -21.125 -38.406 -22.844 1 30.56 34 SER B C 1
ATOM 1622 O O . SER B 1 34 ? -20.172 -37.875 -23.469 1 30.56 34 SER B O 1
ATOM 1624 N N . PRO B 1 35 ? -21.859 -37.594 -22.156 1 32 35 PRO B N 1
ATOM 1625 C CA . PRO B 1 35 ? -21.359 -36.312 -21.641 1 32 35 PRO B CA 1
ATOM 1626 C C . PRO B 1 35 ? -20.016 -36.469 -20.922 1 32 35 PRO B C 1
ATOM 1628 O O . PRO B 1 35 ? -19.922 -37.219 -19.938 1 32 35 PRO B O 1
ATOM 1631 N N . PHE B 1 36 ? -18.859 -36.625 -21.625 1 30.75 36 PHE B N 1
ATOM 1632 C CA . PHE B 1 36 ? -17.578 -36.5 -20.938 1 30.75 36 PHE B CA 1
ATOM 1633 C C . PHE B 1 36 ? -17.594 -35.344 -19.953 1 30.75 36 PHE B C 1
ATOM 1635 O O . PHE B 1 36 ? -17.766 -34.188 -20.359 1 30.75 36 PHE B O 1
ATOM 1642 N N . GLY B 1 37 ? -18.141 -35.5 -18.797 1 31.27 37 GLY B N 1
ATOM 1643 C CA . GLY B 1 37 ? -17.859 -34.594 -17.703 1 31.27 37 GLY B CA 1
ATOM 1644 C C . GLY B 1 37 ? -16.406 -34.156 -17.625 1 31.27 37 GLY B C 1
ATOM 1645 O O . GLY B 1 37 ? -15.508 -35.031 -17.531 1 31.27 37 GLY B O 1
ATOM 1646 N N . VAL B 1 38 ? -15.938 -33.188 -18.328 1 35.91 38 VAL B N 1
ATOM 1647 C CA . VAL B 1 38 ? -14.641 -32.562 -18.109 1 35.91 38 VAL B CA 1
ATOM 1648 C C . VAL B 1 38 ? -14.297 -32.562 -16.625 1 35.91 38 VAL B C 1
ATOM 1650 O O . VAL B 1 38 ? -14.922 -31.828 -15.852 1 35.91 38 VAL B O 1
ATOM 1653 N N . SER B 1 39 ? -14.094 -33.688 -16.016 1 33.34 39 SER B N 1
ATOM 1654 C CA . SER B 1 39 ? -13.414 -33.594 -14.719 1 33.34 39 SER B CA 1
ATOM 1655 C C . SER B 1 39 ? -12.203 -32.688 -14.797 1 33.34 39 SER B C 1
ATOM 1657 O O . SER B 1 39 ? -11.289 -32.906 -15.586 1 33.34 39 SER B O 1
ATOM 1659 N N . SER B 1 40 ? -12.352 -31.438 -14.789 1 34.12 40 SER B N 1
ATOM 1660 C CA . SER B 1 40 ? -11.203 -30.578 -14.5 1 34.12 40 SER B CA 1
ATOM 1661 C C . SER B 1 40 ? -10.25 -31.25 -13.516 1 34.12 40 SER B C 1
ATOM 1663 O O . SER B 1 40 ? -10.586 -31.422 -12.336 1 34.12 40 SER B O 1
ATOM 1665 N N . SER B 1 41 ? -9.586 -32.312 -13.875 1 34.59 41 SER B N 1
ATOM 1666 C CA . SER B 1 41 ? -8.492 -32.875 -13.094 1 34.59 41 SER B CA 1
ATOM 1667 C C . SER B 1 41 ? -7.637 -31.781 -12.477 1 34.59 41 SER B C 1
ATOM 1669 O O . SER B 1 41 ? -6.961 -31.031 -13.188 1 34.59 41 SER B O 1
ATOM 1671 N N . LEU B 1 42 ? -7.957 -31.25 -11.414 1 42.03 42 LEU B N 1
ATOM 1672 C CA . LEU B 1 42 ? -6.996 -30.5 -10.617 1 42.03 42 LEU B CA 1
ATOM 1673 C C . LEU B 1 42 ? -5.637 -31.188 -10.609 1 42.03 42 LEU B C 1
ATOM 1675 O O . LEU B 1 42 ? -5.562 -32.406 -10.5 1 42.03 42 LEU B O 1
ATOM 1679 N N . PRO B 1 43 ? -4.656 -30.734 -11.414 1 41 43 PRO B N 1
ATOM 1680 C CA . PRO B 1 43 ? -3.393 -31.469 -11.375 1 41 43 PRO B CA 1
ATOM 1681 C C . PRO B 1 43 ? -3.129 -32.125 -10.016 1 41 43 PRO B C 1
ATOM 1683 O O . PRO B 1 43 ? -3.629 -31.641 -8.992 1 41 43 PRO B O 1
ATOM 1686 N N . SER B 1 44 ? -2.807 -33.375 -9.969 1 42.47 44 SER B N 1
ATOM 1687 C CA . SER B 1 44 ? -2.4 -34.25 -8.875 1 42.47 44 SER B CA 1
ATOM 1688 C C . SER B 1 44 ? -1.574 -33.5 -7.84 1 42.47 44 SER B C 1
ATOM 1690 O O . SER B 1 44 ? -1.594 -33.844 -6.652 1 42.47 44 SER B O 1
ATOM 1692 N N . GLU B 1 45 ? -0.692 -32.625 -8.328 1 43.19 45 GLU B N 1
ATOM 1693 C CA . GLU B 1 45 ? 0.265 -31.922 -7.484 1 43.19 45 GLU B CA 1
ATOM 1694 C C . GLU B 1 45 ? -0.444 -30.969 -6.523 1 43.19 45 GLU B C 1
ATOM 1696 O O . GLU B 1 45 ? 0.205 -30.203 -5.809 1 43.19 45 GLU B O 1
ATOM 1701 N N . CYS B 1 46 ? -1.654 -30.938 -6.652 1 50.66 46 CYS B N 1
ATOM 1702 C CA . CYS B 1 46 ? -2.42 -29.938 -5.895 1 50.66 46 CYS B CA 1
ATOM 1703 C C . CYS B 1 46 ? -2.523 -30.344 -4.43 1 50.66 46 CYS B C 1
ATOM 1705 O O . CYS B 1 46 ? -3.5 -30.016 -3.758 1 50.66 46 CYS B O 1
ATOM 1707 N N . LYS B 1 47 ? -1.714 -31.344 -3.934 1 59.41 47 LYS B N 1
ATOM 1708 C CA . LYS B 1 47 ? -1.917 -31.719 -2.537 1 59.41 47 LYS B CA 1
ATOM 1709 C C . LYS B 1 47 ? -1.546 -30.578 -1.599 1 59.41 47 LYS B C 1
ATOM 1711 O O . LYS B 1 47 ? -0.429 -30.062 -1.653 1 59.41 47 LYS B O 1
ATOM 1716 N N . GLY B 1 48 ? -2.385 -29.891 -1.069 1 86.5 48 GLY B N 1
ATOM 1717 C CA . GLY B 1 48 ? -2.23 -28.969 0.046 1 86.5 48 GLY B CA 1
ATOM 1718 C C . GLY B 1 48 ? -2.543 -27.531 -0.319 1 86.5 48 GLY B C 1
ATOM 1719 O O . GLY B 1 48 ? -2.336 -26.625 0.487 1 86.5 48 GLY B O 1
ATOM 1720 N N . LEU B 1 49 ? -2.965 -27.484 -1.634 1 93.88 49 LEU B N 1
ATOM 1721 C CA . LEU B 1 49 ? -3.318 -26.125 -2.033 1 93.88 49 LEU B CA 1
ATOM 1722 C C . LEU B 1 49 ? -4.781 -25.828 -1.714 1 93.88 49 LEU B C 1
ATOM 1724 O O . LEU B 1 49 ? -5.613 -26.734 -1.703 1 93.88 49 LEU B O 1
ATOM 1728 N N . VAL B 1 50 ? -5.02 -24.609 -1.434 1 97.94 50 VAL B N 1
ATOM 1729 C CA . VAL B 1 50 ? -6.363 -24.094 -1.204 1 97.94 50 VAL B CA 1
ATOM 1730 C C . VAL B 1 50 ? -6.645 -22.938 -2.16 1 97.94 50 VAL B C 1
ATOM 1732 O O . VAL B 1 50 ? -5.719 -22.234 -2.584 1 97.94 50 VAL B O 1
ATOM 1735 N N . LYS B 1 51 ? -7.949 -22.844 -2.545 1 98.56 51 LYS B N 1
ATOM 1736 C CA . LYS B 1 51 ? -8.344 -21.734 -3.389 1 98.56 51 LYS B CA 1
ATOM 1737 C C . LYS B 1 51 ? -8.539 -20.453 -2.562 1 98.56 51 LYS B C 1
ATOM 1739 O O . LYS B 1 51 ? -9.438 -20.391 -1.718 1 98.56 51 LYS B O 1
ATOM 1744 N N . HIS B 1 52 ? -7.762 -19.469 -2.768 1 98.81 52 HIS B N 1
ATOM 1745 C CA . HIS B 1 52 ? -7.926 -18.141 -2.178 1 98.81 52 HIS B CA 1
ATOM 1746 C C . HIS B 1 52 ? -8.617 -17.188 -3.145 1 98.81 52 HIS B C 1
ATOM 1748 O O . HIS B 1 52 ? -8.273 -17.141 -4.328 1 98.81 52 HIS B O 1
ATOM 1754 N N . ALA B 1 53 ? -9.602 -16.5 -2.701 1 98.94 53 ALA B N 1
ATOM 1755 C CA . ALA B 1 53 ? -10.188 -15.383 -3.434 1 98.94 53 ALA B CA 1
ATOM 1756 C C . ALA B 1 53 ? -9.664 -14.047 -2.904 1 98.94 53 ALA B C 1
ATOM 1758 O O . ALA B 1 53 ? -9.281 -13.945 -1.739 1 98.94 53 ALA B O 1
ATOM 1759 N N . GLY B 1 54 ? -9.594 -13.086 -3.789 1 98.94 54 GLY B N 1
ATOM 1760 C CA . GLY B 1 54 ? -9.156 -11.758 -3.391 1 98.94 54 GLY B CA 1
ATOM 1761 C C . GLY B 1 54 ? -9.516 -10.68 -4.398 1 98.94 54 GLY B C 1
ATOM 1762 O O . GLY B 1 54 ? -10.289 -10.93 -5.324 1 98.94 54 GLY B O 1
ATOM 1763 N N . GLY B 1 55 ? -9.023 -9.477 -4.141 1 98.94 55 GLY B N 1
ATOM 1764 C CA . GLY B 1 55 ? -9.328 -8.359 -5.023 1 98.94 55 GLY B CA 1
ATOM 1765 C C . GLY B 1 55 ? -9.016 -7.012 -4.414 1 98.94 55 GLY B C 1
ATOM 1766 O O . GLY B 1 55 ? -8.422 -6.934 -3.336 1 98.94 55 GLY B O 1
ATOM 1767 N N . CYS B 1 56 ? -9.367 -6.027 -5.152 1 98.94 56 CYS B N 1
ATOM 1768 C CA . CYS B 1 56 ? -9.156 -4.664 -4.684 1 98.94 56 CYS B CA 1
ATOM 1769 C C . CYS B 1 56 ? -10.234 -4.254 -3.689 1 98.94 56 CYS B C 1
ATOM 1771 O O . CYS B 1 56 ? -10.977 -5.102 -3.191 1 98.94 56 CYS B O 1
ATOM 1773 N N . HIS B 1 57 ? -10.281 -3.027 -3.273 1 98.94 57 HIS B N 1
ATOM 1774 C CA . HIS B 1 57 ? -11.188 -2.586 -2.225 1 98.94 57 HIS B CA 1
ATOM 1775 C C . HIS B 1 57 ? -12.586 -2.316 -2.781 1 98.94 57 HIS B C 1
ATOM 1777 O O . HIS B 1 57 ? -13.586 -2.676 -2.162 1 98.94 57 HIS B O 1
ATOM 1783 N N . CYS B 1 58 ? -12.727 -1.651 -3.939 1 98.88 58 CYS B N 1
ATOM 1784 C CA . CYS B 1 58 ? -14.008 -1.214 -4.484 1 98.88 58 CYS B CA 1
ATOM 1785 C C . CYS B 1 58 ? -14.742 -2.375 -5.145 1 98.88 58 CYS B C 1
ATOM 1787 O O . CYS B 1 58 ? -15.922 -2.252 -5.488 1 98.88 58 CYS B O 1
ATOM 1789 N N . GLY B 1 59 ? -14.047 -3.424 -5.414 1 98.88 59 GLY B N 1
ATOM 1790 C CA . GLY B 1 59 ? -14.68 -4.617 -5.957 1 98.88 59 GLY B CA 1
ATOM 1791 C C . GLY B 1 59 ? -14.539 -4.734 -7.465 1 98.88 59 GLY B C 1
ATOM 1792 O O . GLY B 1 59 ? -14.898 -5.758 -8.047 1 98.88 59 GLY B O 1
ATOM 1793 N N . ALA B 1 60 ? -13.93 -3.807 -8.094 1 98.94 60 ALA B N 1
ATOM 1794 C CA . ALA B 1 60 ? -13.805 -3.822 -9.555 1 98.94 60 ALA B CA 1
ATOM 1795 C C . ALA B 1 60 ? -12.836 -4.91 -10.008 1 98.94 60 ALA B C 1
ATOM 1797 O O . ALA B 1 60 ? -12.961 -5.445 -11.109 1 98.94 60 ALA B O 1
ATOM 1798 N N . VAL B 1 61 ? -11.883 -5.289 -9.172 1 98.94 61 VAL B N 1
ATOM 1799 C CA . VAL B 1 61 ? -10.898 -6.316 -9.477 1 98.94 61 VAL B CA 1
ATOM 1800 C C . VAL B 1 61 ? -11.078 -7.504 -8.531 1 98.94 61 VAL B C 1
ATOM 1802 O O . VAL B 1 61 ? -11.039 -7.348 -7.309 1 98.94 61 VAL B O 1
ATOM 1805 N N . ARG B 1 62 ? -11.336 -8.625 -9.07 1 98.94 62 ARG B N 1
ATOM 1806 C CA . ARG B 1 62 ? -11.469 -9.875 -8.328 1 98.94 62 ARG B CA 1
ATOM 1807 C C . ARG B 1 62 ? -10.664 -10.992 -8.969 1 98.94 62 ARG B C 1
ATOM 1809 O O . ARG B 1 62 ? -10.625 -11.109 -10.195 1 98.94 62 ARG B O 1
ATOM 1816 N N . PHE B 1 63 ? -10.062 -11.82 -8.156 1 98.9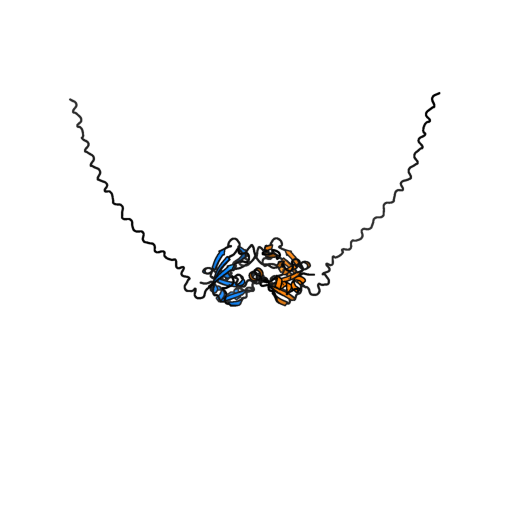4 63 PHE B N 1
ATOM 1817 C CA . PHE B 1 63 ? -9.281 -12.938 -8.672 1 98.94 63 PHE B CA 1
ATOM 1818 C C . PHE B 1 63 ? -9.391 -14.148 -7.758 1 98.94 63 PHE B C 1
ATOM 1820 O O . PHE B 1 63 ? -9.906 -14.047 -6.645 1 98.94 63 PHE B O 1
ATOM 1827 N N . GLU B 1 64 ? -8.922 -15.25 -8.227 1 98.94 64 GLU B N 1
ATOM 1828 C CA . GLU B 1 64 ? -8.68 -16.484 -7.473 1 98.94 64 GLU B CA 1
ATOM 1829 C C . GLU B 1 64 ? -7.27 -17 -7.711 1 98.94 64 GLU B C 1
ATOM 1831 O O . GLU B 1 64 ? -6.719 -16.859 -8.805 1 98.94 64 GLU B O 1
ATOM 1836 N N . VAL B 1 65 ? -6.77 -17.625 -6.648 1 98.69 65 VAL B N 1
ATOM 1837 C CA . VAL B 1 65 ? -5.422 -18.188 -6.742 1 98.69 65 VAL B CA 1
ATOM 1838 C C . VAL B 1 65 ? -5.324 -19.453 -5.902 1 98.69 65 VAL B C 1
ATOM 1840 O O . VAL B 1 65 ? -5.875 -19.516 -4.801 1 98.69 65 VAL B O 1
ATOM 1843 N N . TRP B 1 66 ? -4.73 -20.406 -6.477 1 97.94 66 TRP B N 1
ATOM 1844 C CA . TRP B 1 66 ? -4.449 -21.625 -5.73 1 97.94 66 TRP B CA 1
ATOM 1845 C C . TRP B 1 66 ? -3.062 -21.578 -5.102 1 97.94 66 TRP B C 1
ATOM 1847 O O . TRP B 1 66 ? -2.062 -21.391 -5.801 1 97.94 66 TRP B O 1
ATOM 1857 N N . ALA B 1 67 ? -3 -21.703 -3.789 1 97.69 67 ALA B N 1
ATOM 1858 C CA . ALA B 1 67 ? -1.758 -21.672 -3.02 1 97.69 67 ALA B CA 1
ATOM 1859 C C . ALA B 1 67 ? -1.945 -22.312 -1.649 1 97.69 67 ALA B C 1
ATOM 1861 O O . ALA B 1 67 ? -3.074 -22.578 -1.228 1 97.69 67 ALA B O 1
ATOM 1862 N N . SER B 1 68 ? -0.817 -22.672 -1.065 1 96.69 68 SER B N 1
ATOM 1863 C CA . SER B 1 68 ? -0.864 -23.219 0.285 1 96.69 68 SER B CA 1
ATOM 1864 C C . SER B 1 68 ? -1.614 -22.297 1.234 1 96.69 68 SER B C 1
ATOM 1866 O O . SER B 1 68 ? -1.609 -21.078 1.052 1 96.69 68 SER B O 1
ATOM 1868 N N . ALA B 1 69 ? -2.271 -22.859 2.238 1 98.12 69 ALA B N 1
ATOM 1869 C CA . ALA B 1 69 ? -2.871 -22.062 3.299 1 98.12 69 ALA B CA 1
ATOM 1870 C C . ALA B 1 69 ? -1.8 -21.391 4.16 1 98.12 69 ALA B C 1
ATOM 1872 O O . ALA B 1 69 ? -2.082 -20.453 4.891 1 98.12 69 ALA B O 1
ATOM 1873 N N . ASP B 1 70 ? -0.614 -21.984 4.203 1 97.25 70 ASP B N 1
ATOM 1874 C CA . ASP B 1 70 ? 0.552 -21.391 4.852 1 97.25 70 ASP B CA 1
ATOM 1875 C C . ASP B 1 70 ? 1.405 -20.609 3.846 1 97.25 70 ASP B C 1
ATOM 1877 O O . ASP B 1 70 ? 2.148 -21.219 3.066 1 97.25 70 ASP B O 1
ATOM 1881 N N . LEU B 1 71 ? 1.362 -19.312 3.914 1 97.44 71 LEU B N 1
ATOM 1882 C CA . LEU B 1 71 ? 1.942 -18.469 2.871 1 97.44 71 LEU B CA 1
ATOM 1883 C C . LEU B 1 71 ? 3.373 -18.078 3.227 1 97.44 71 LEU B C 1
ATOM 1885 O O . LEU B 1 71 ? 3.664 -17.766 4.379 1 97.44 71 LEU B O 1
ATOM 1889 N N . HIS B 1 72 ? 4.25 -18.188 2.238 1 94.75 72 HIS B N 1
ATOM 1890 C CA . HIS B 1 72 ? 5.582 -17.594 2.285 1 94.75 72 HIS B CA 1
ATOM 1891 C C . HIS B 1 72 ? 5.617 -16.25 1.563 1 94.75 72 HIS B C 1
ATOM 1893 O O . HIS B 1 72 ? 5.551 -16.203 0.333 1 94.75 72 HIS B O 1
ATOM 1899 N N . VAL B 1 73 ? 5.793 -15.203 2.32 1 97.31 73 VAL B N 1
ATOM 1900 C CA . VAL B 1 73 ? 5.621 -13.844 1.805 1 97.31 73 VAL B CA 1
ATOM 1901 C C . VAL B 1 73 ? 6.961 -13.109 1.83 1 97.31 73 VAL B C 1
ATOM 1903 O O . VAL B 1 73 ? 7.695 -13.188 2.814 1 97.31 73 VAL B O 1
ATOM 1906 N N . PHE B 1 74 ? 7.219 -12.43 0.736 1 94.5 74 PHE B N 1
ATOM 1907 C CA . PHE B 1 74 ? 8.445 -11.648 0.638 1 94.5 74 PHE B CA 1
ATOM 1908 C C . PHE B 1 74 ? 8.195 -10.195 1.03 1 94.5 74 PHE B C 1
ATOM 1910 O O . PHE B 1 74 ? 7.188 -9.602 0.641 1 94.5 74 PHE B O 1
ATOM 1917 N N . ASP B 1 75 ? 9.078 -9.688 1.822 1 96.75 75 ASP B N 1
ATOM 1918 C CA . ASP B 1 75 ? 9.148 -8.266 2.148 1 96.75 75 ASP B CA 1
ATOM 1919 C C . ASP B 1 75 ? 10.32 -7.59 1.44 1 96.75 75 ASP B C 1
ATOM 1921 O O . ASP B 1 75 ? 11.445 -7.617 1.938 1 96.75 75 ASP B O 1
ATOM 1925 N N . CYS B 1 76 ? 10.031 -7.004 0.303 1 94.88 76 CYS B N 1
ATOM 1926 C CA . CYS B 1 76 ? 11.047 -6.449 -0.589 1 94.88 76 CYS B CA 1
ATOM 1927 C C . CYS B 1 76 ? 11.312 -4.984 -0.267 1 94.88 76 CYS B C 1
ATOM 1929 O O . CYS B 1 76 ? 10.375 -4.219 -0.024 1 94.88 76 CYS B O 1
ATOM 1931 N N . ASN B 1 77 ? 12.516 -4.539 -0.323 1 96 77 ASN B N 1
ATOM 1932 C CA . ASN B 1 77 ? 12.844 -3.164 0.038 1 96 77 ASN B CA 1
ATOM 1933 C C . ASN B 1 77 ? 13.195 -2.33 -1.191 1 96 77 ASN B C 1
ATOM 1935 O O . ASN B 1 77 ? 13.898 -1.325 -1.086 1 96 77 ASN B O 1
ATOM 1939 N N . CYS B 1 78 ? 12.781 -2.789 -2.416 1 95.81 78 CYS B N 1
ATOM 1940 C CA . CYS B 1 78 ? 12.984 -1.908 -3.561 1 95.81 78 CYS B CA 1
ATOM 1941 C C . CYS B 1 78 ? 12.125 -0.654 -3.445 1 95.81 78 CYS B C 1
ATOM 1943 O O . CYS B 1 78 ? 11.242 -0.579 -2.592 1 95.81 78 CYS B O 1
ATOM 1945 N N . SER B 1 79 ? 12.352 0.339 -4.281 1 97.75 79 SER B N 1
ATOM 1946 C CA . SER B 1 79 ? 11.773 1.67 -4.121 1 97.75 79 SER B CA 1
ATOM 1947 C C . SER B 1 79 ? 10.25 1.627 -4.203 1 97.75 79 SER B C 1
ATOM 1949 O O . SER B 1 79 ? 9.562 2.229 -3.377 1 97.75 79 SER B O 1
ATOM 1951 N N . ILE B 1 80 ? 9.688 0.875 -5.121 1 98.31 80 ILE B N 1
ATOM 1952 C CA . ILE B 1 80 ? 8.242 0.91 -5.316 1 98.31 80 ILE B CA 1
ATOM 1953 C C . ILE B 1 80 ? 7.562 0.011 -4.285 1 98.31 80 ILE B C 1
ATOM 1955 O O . ILE B 1 80 ? 6.469 0.323 -3.805 1 98.31 80 ILE B O 1
ATOM 1959 N N . CYS B 1 81 ? 8.172 -1.114 -3.885 1 98.31 81 CYS B N 1
ATOM 1960 C CA . CYS B 1 81 ? 7.586 -1.976 -2.863 1 98.31 81 CYS B CA 1
ATOM 1961 C C . CYS B 1 81 ? 7.516 -1.261 -1.52 1 98.31 81 CYS B C 1
ATOM 1963 O O . CYS B 1 81 ? 6.543 -1.409 -0.78 1 98.31 81 CYS B O 1
ATOM 1965 N N . VAL B 1 82 ? 8.523 -0.478 -1.21 1 98.56 82 VAL B N 1
ATOM 1966 C CA . VAL B 1 82 ? 8.508 0.292 0.03 1 98.56 82 VAL B CA 1
ATOM 1967 C C . VAL B 1 82 ? 7.355 1.292 0.003 1 98.56 82 VAL B C 1
ATOM 1969 O O . VAL B 1 82 ? 6.547 1.339 0.931 1 98.56 82 VAL B O 1
ATOM 1972 N N . LYS B 1 83 ? 7.23 2 -1.076 1 98.88 83 LYS B N 1
ATOM 1973 C CA . LYS B 1 83 ? 6.234 3.066 -1.126 1 98.88 83 LYS B CA 1
ATOM 1974 C C . LYS B 1 83 ? 4.82 2.494 -1.181 1 98.88 83 LYS B C 1
ATOM 1976 O O . LYS B 1 83 ? 3.883 3.086 -0.638 1 98.88 83 LYS B O 1
ATOM 1981 N N . LYS B 1 84 ? 4.66 1.358 -1.746 1 98.81 84 LYS B N 1
ATOM 1982 C CA . LYS B 1 84 ? 3.342 0.736 -1.842 1 98.81 84 LYS B CA 1
ATOM 1983 C C . LYS B 1 84 ? 3.086 -0.195 -0.659 1 98.81 84 LYS B C 1
ATOM 1985 O O . LYS B 1 84 ? 1.958 -0.645 -0.449 1 98.81 84 LYS B O 1
ATOM 1990 N N . GLN B 1 85 ? 4.203 -0.456 0.073 1 98.5 85 GLN B N 1
ATOM 1991 C CA . GLN B 1 85 ? 4.129 -1.479 1.11 1 98.5 85 GLN B CA 1
ATOM 1992 C C . GLN B 1 85 ? 3.648 -2.809 0.536 1 98.5 85 GLN B C 1
ATOM 1994 O O . GLN B 1 85 ? 2.727 -3.426 1.073 1 98.5 85 GLN B O 1
ATOM 1999 N N . ASN B 1 86 ? 4.301 -3.15 -0.569 1 98.12 86 ASN B N 1
ATOM 2000 C CA . ASN B 1 86 ? 3.928 -4.348 -1.317 1 98.12 86 ASN B CA 1
ATOM 2001 C C . ASN B 1 86 ? 4.652 -5.582 -0.798 1 98.12 86 ASN B C 1
ATOM 2003 O O . ASN B 1 86 ? 5.754 -5.898 -1.251 1 98.12 86 ASN B O 1
ATOM 2007 N N . ARG B 1 87 ? 4.133 -6.281 0.144 1 98 87 ARG B N 1
ATOM 2008 C CA . ARG B 1 87 ? 4.508 -7.652 0.478 1 98 87 ARG B CA 1
ATOM 2009 C C . ARG B 1 87 ? 3.719 -8.656 -0.357 1 98 87 ARG B C 1
ATOM 2011 O O . ARG B 1 87 ? 2.521 -8.477 -0.588 1 98 87 ARG B O 1
ATOM 2018 N N . HIS B 1 88 ? 4.449 -9.664 -0.828 1 97.75 88 HIS B N 1
ATOM 2019 C CA . HIS B 1 88 ? 3.75 -10.516 -1.78 1 97.75 88 HIS B CA 1
ATOM 2020 C C . HIS B 1 88 ? 4.281 -11.945 -1.733 1 97.75 88 HIS B C 1
ATOM 2022 O O . HIS B 1 88 ? 5.422 -12.18 -1.328 1 97.75 88 HIS B O 1
ATOM 2028 N N . PHE B 1 89 ? 3.494 -12.922 -2.049 1 97.12 89 PHE B N 1
ATOM 2029 C CA . PHE B 1 89 ? 3.916 -14.289 -2.346 1 97.12 89 PHE B CA 1
ATOM 2030 C C . PHE B 1 89 ? 3.744 -14.594 -3.826 1 97.12 89 PHE B C 1
ATOM 2032 O O . PHE B 1 89 ? 2.908 -13.992 -4.5 1 97.12 89 PHE B O 1
ATOM 2039 N N . ILE B 1 90 ? 4.508 -15.5 -4.312 1 95.88 90 ILE B N 1
ATOM 2040 C CA . ILE B 1 90 ? 4.582 -15.742 -5.75 1 95.88 90 ILE B CA 1
ATOM 2041 C C . ILE B 1 90 ? 3.865 -17.047 -6.098 1 95.88 90 ILE B C 1
ATOM 2043 O O . ILE B 1 90 ? 4.012 -18.047 -5.391 1 95.88 90 ILE B O 1
ATOM 2047 N N . VAL B 1 91 ? 3.09 -17.031 -7.152 1 96.44 91 VAL B N 1
ATOM 2048 C CA . VAL B 1 91 ? 2.428 -18.219 -7.68 1 96.44 91 VAL B CA 1
ATOM 2049 C C . VAL B 1 91 ? 2.629 -18.297 -9.188 1 96.44 91 VAL B C 1
ATOM 2051 O O . VAL B 1 91 ? 2.744 -17.266 -9.859 1 96.44 91 VAL B O 1
ATOM 2054 N N . PRO B 1 92 ? 2.693 -19.516 -9.711 1 93.94 92 PRO B N 1
ATOM 2055 C CA . PRO B 1 92 ? 2.676 -19.625 -11.172 1 93.94 92 PRO B CA 1
ATOM 2056 C C . PRO B 1 92 ? 1.404 -19.047 -11.789 1 93.94 92 PRO B C 1
ATOM 2058 O O . PRO B 1 92 ? 0.343 -19.062 -11.156 1 93.94 92 PRO B O 1
ATOM 2061 N N . ALA B 1 93 ? 1.534 -18.578 -13.031 1 95.12 93 ALA B N 1
ATOM 2062 C CA . ALA B 1 93 ? 0.391 -18.016 -13.742 1 95.12 93 ALA B CA 1
ATOM 2063 C C . ALA B 1 93 ? -0.736 -19.047 -13.867 1 95.12 93 ALA B C 1
ATOM 2065 O O . ALA B 1 93 ? -1.914 -18.672 -13.875 1 95.12 93 ALA B O 1
ATOM 2066 N N . THR B 1 94 ? -0.484 -20.297 -13.93 1 95.12 94 THR B N 1
ATOM 2067 C CA . THR B 1 94 ? -1.464 -21.359 -14.109 1 95.12 94 THR B CA 1
ATOM 2068 C C . THR B 1 94 ? -2.35 -21.5 -12.875 1 95.12 94 THR B C 1
ATOM 2070 O O . THR B 1 94 ? -3.408 -22.125 -12.93 1 95.12 94 THR B O 1
ATOM 2073 N N . ARG B 1 95 ? -1.951 -20.891 -11.797 1 97 95 ARG B N 1
ATOM 2074 C CA . ARG B 1 95 ? -2.703 -21 -10.555 1 97 95 ARG B CA 1
ATOM 2075 C C . ARG B 1 95 ? -3.447 -19.719 -10.234 1 97 95 ARG B C 1
ATOM 2077 O O . ARG B 1 95 ? -4.016 -19.562 -9.156 1 97 95 ARG B O 1
ATOM 2084 N N . PHE B 1 96 ? -3.363 -18.812 -11.141 1 98.12 96 PHE B N 1
ATOM 2085 C CA . PHE B 1 96 ? -4.008 -17.516 -10.961 1 98.12 96 PHE B CA 1
ATOM 2086 C C . PHE B 1 96 ? -5.074 -17.297 -12.023 1 98.12 96 PHE B C 1
ATOM 2088 O O . PHE B 1 96 ? -4.844 -17.562 -13.211 1 98.12 96 PHE B O 1
ATOM 2095 N N . GLU B 1 97 ? -6.23 -16.797 -11.547 1 98.75 97 GLU B N 1
ATOM 2096 C CA . GLU B 1 97 ? -7.289 -16.406 -12.469 1 98.75 97 GLU B CA 1
ATOM 2097 C C . GLU B 1 97 ? -7.871 -15.047 -12.102 1 98.75 97 GLU B C 1
ATOM 2099 O O . GLU B 1 97 ? -8.391 -14.867 -11 1 98.75 97 GLU B O 1
ATOM 2104 N N . LEU B 1 98 ? -7.766 -14.109 -13.07 1 98.81 98 LEU B N 1
ATOM 2105 C CA . LEU B 1 98 ? -8.477 -12.836 -12.93 1 98.81 98 LEU B CA 1
ATOM 2106 C C . LEU B 1 98 ? -9.953 -13 -13.289 1 98.81 98 LEU B C 1
ATOM 2108 O O . LEU B 1 98 ? -10.281 -13.273 -14.445 1 98.81 98 LEU B O 1
ATOM 2112 N N . LEU B 1 99 ? -10.805 -12.812 -12.367 1 98.88 99 LEU B N 1
ATOM 2113 C CA . LEU B 1 99 ? -12.227 -13.047 -12.57 1 98.88 99 LEU B CA 1
ATOM 2114 C C . LEU B 1 99 ? -12.906 -11.805 -13.141 1 98.88 99 LEU B C 1
ATOM 2116 O O . LEU B 1 99 ? -13.883 -11.914 -13.883 1 98.88 99 LEU B O 1
ATOM 2120 N N . LYS B 1 100 ? -12.5 -10.672 -12.633 1 98.5 100 LYS B N 1
ATOM 2121 C CA . LYS B 1 100 ? -13.117 -9.391 -12.977 1 98.5 100 LYS B CA 1
ATOM 2122 C C . LYS B 1 100 ? -12.102 -8.258 -12.922 1 98.5 100 LYS B C 1
ATOM 2124 O O . LYS B 1 100 ? -11.211 -8.25 -12.07 1 98.5 100 LYS B O 1
ATOM 2129 N N . GLY B 1 101 ? -12.266 -7.27 -13.938 1 98.69 101 GLY B N 1
ATOM 2130 C CA . GLY B 1 101 ? -11.617 -5.988 -13.727 1 98.69 101 GLY B CA 1
ATOM 2131 C C . GLY B 1 101 ? -10.375 -5.801 -14.586 1 98.69 101 GLY B C 1
ATOM 2132 O O . GLY B 1 101 ? -9.547 -4.934 -14.305 1 98.69 101 GLY B O 1
ATOM 2133 N N . ALA B 1 102 ? -10.211 -6.66 -15.578 1 98.75 102 ALA B N 1
ATOM 2134 C CA . ALA B 1 102 ? -9.086 -6.469 -16.484 1 98.75 102 ALA B CA 1
ATOM 2135 C C . ALA B 1 102 ? -9.07 -5.047 -17.047 1 98.75 102 ALA B C 1
ATOM 2137 O O . ALA B 1 102 ? -8.008 -4.441 -17.188 1 98.75 102 ALA B O 1
ATOM 2138 N N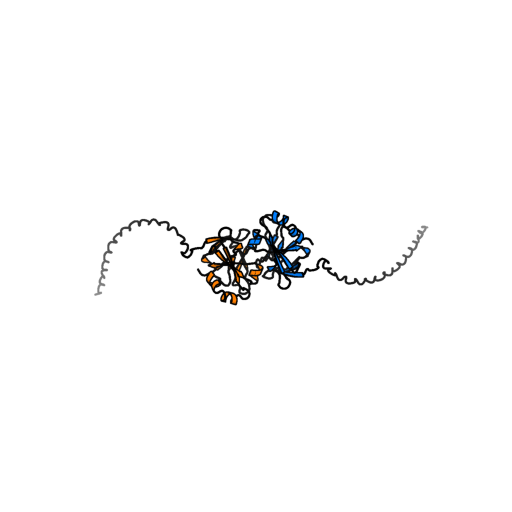 . ASP B 1 103 ? -10.203 -4.461 -17.281 1 98.62 103 ASP B N 1
ATOM 2139 C CA . ASP B 1 103 ? -10.312 -3.127 -17.875 1 98.62 103 ASP B CA 1
ATOM 2140 C C . ASP B 1 103 ? -10.188 -2.047 -16.797 1 98.62 103 ASP B C 1
ATOM 2142 O O . ASP B 1 103 ? -10.148 -0.855 -17.109 1 98.62 103 ASP B O 1
ATOM 2146 N N . ASN B 1 104 ? -10.102 -2.389 -15.555 1 98.88 104 ASN B N 1
ATOM 2147 C CA . ASN B 1 104 ? -10 -1.421 -14.469 1 98.88 104 ASN B CA 1
ATOM 2148 C C . ASN B 1 104 ? -8.609 -1.419 -13.844 1 98.88 104 ASN B C 1
ATOM 2150 O O . ASN B 1 104 ? -8.398 -0.85 -12.773 1 98.88 104 ASN B O 1
ATOM 2154 N N . LEU B 1 105 ? -7.684 -2.098 -14.492 1 98.88 105 LEU B N 1
ATOM 2155 C CA . LEU B 1 105 ? -6.297 -2.117 -14.039 1 98.88 105 LEU B CA 1
ATOM 2156 C C . LEU B 1 105 ? -5.469 -1.077 -14.781 1 98.88 105 LEU B C 1
ATOM 2158 O O . LEU B 1 105 ? -5.629 -0.896 -15.992 1 98.88 105 LEU B O 1
ATOM 2162 N N . THR B 1 106 ? -4.75 -0.348 -14.062 1 98.75 106 THR B N 1
ATOM 2163 C CA . THR B 1 106 ? -3.646 0.444 -14.594 1 98.75 106 THR B CA 1
ATOM 2164 C C . THR B 1 106 ? -2.307 -0.221 -14.289 1 98.75 106 THR B C 1
ATOM 2166 O O . THR B 1 106 ? -2.096 -0.729 -13.188 1 98.75 106 THR B O 1
ATOM 2169 N N . THR B 1 107 ? -1.449 -0.268 -15.211 1 98.81 107 THR B N 1
ATOM 2170 C CA . THR B 1 107 ? -0.149 -0.906 -15.031 1 98.81 107 THR B CA 1
ATOM 2171 C C . THR B 1 107 ? 0.974 0.125 -15.109 1 98.81 107 THR B C 1
ATOM 2173 O O . THR B 1 107 ? 1.024 0.925 -16.047 1 98.81 107 THR B O 1
ATOM 2176 N N . TYR B 1 108 ? 1.81 0.126 -14.172 1 98.88 108 TYR B N 1
ATOM 2177 C CA . TYR B 1 108 ? 2.982 0.989 -14.086 1 98.88 108 TYR B CA 1
ATOM 2178 C C . TYR B 1 108 ? 4.266 0.174 -14.18 1 98.88 108 TYR B C 1
ATOM 2180 O O . TYR B 1 108 ? 4.387 -0.878 -13.547 1 98.88 108 TYR B O 1
ATOM 2188 N N . THR B 1 109 ? 5.141 0.654 -15.023 1 98.56 109 THR B N 1
ATOM 2189 C CA . THR B 1 109 ? 6.465 0.059 -15.164 1 98.56 109 THR B CA 1
ATOM 2190 C C . THR B 1 109 ? 7.547 1.133 -15.117 1 98.56 109 THR B C 1
ATOM 2192 O O . THR B 1 109 ? 7.27 2.312 -15.344 1 98.56 109 THR B O 1
ATOM 2195 N N . PHE B 1 110 ? 8.75 0.724 -14.812 1 97.44 110 PHE B N 1
ATOM 2196 C CA . PHE B 1 110 ? 9.891 1.633 -14.758 1 97.44 110 PHE B CA 1
ATOM 2197 C C . PHE B 1 110 ? 11.203 0.867 -14.891 1 97.44 110 PHE B C 1
ATOM 2199 O O . PHE B 1 110 ? 11.203 -0.365 -14.93 1 97.44 110 PHE B O 1
ATOM 2206 N N . ASN B 1 111 ? 12.25 1.624 -14.883 1 94.38 111 ASN B N 1
ATOM 2207 C CA . ASN B 1 111 ? 13.578 1.049 -15.047 1 94.38 111 ASN B CA 1
ATOM 2208 C C . ASN B 1 111 ? 13.641 0.105 -16.25 1 94.38 111 ASN B C 1
ATOM 2210 O O . ASN B 1 111 ? 13.414 0.521 -17.375 1 94.38 111 ASN B O 1
ATOM 2214 N N . THR B 1 112 ? 13.711 -1.283 -15.992 1 92.69 112 THR B N 1
ATOM 2215 C CA . THR B 1 112 ? 13.805 -2.232 -17.094 1 92.69 112 THR B CA 1
ATOM 2216 C C . THR B 1 112 ? 12.438 -2.5 -17.703 1 92.69 112 THR B C 1
ATOM 2218 O O . THR B 1 112 ? 12.328 -3.148 -18.75 1 92.69 112 THR B O 1
ATOM 2221 N N . HIS B 1 113 ? 11.398 -2.092 -17.109 1 95.5 113 HIS B N 1
ATOM 2222 C CA . HIS B 1 113 ? 10.016 -2.186 -17.562 1 95.5 113 HIS B CA 1
ATOM 2223 C C . HIS B 1 113 ? 9.555 -3.637 -17.641 1 95.5 113 HIS B C 1
ATOM 2225 O O . HIS B 1 113 ? 8.57 -3.951 -18.312 1 95.5 113 HIS B O 1
ATOM 2231 N N . ARG B 1 114 ? 10.203 -4.504 -16.891 1 92.25 114 ARG B N 1
ATOM 2232 C CA . ARG B 1 114 ? 9.836 -5.914 -16.906 1 92.25 114 ARG B CA 1
ATOM 2233 C C . ARG B 1 114 ? 8.781 -6.223 -15.852 1 92.25 114 ARG B C 1
ATOM 2235 O O . ARG B 1 114 ? 7.84 -6.973 -16.109 1 92.25 114 ARG B O 1
ATOM 2242 N N . ALA B 1 115 ? 9.062 -5.703 -14.672 1 95.31 115 ALA B N 1
ATOM 2243 C CA . ALA B 1 115 ? 8.016 -5.852 -13.664 1 95.31 115 ALA B CA 1
ATOM 2244 C C . ALA B 1 115 ? 6.781 -5.031 -14.031 1 95.31 115 ALA B C 1
ATOM 2246 O O . ALA B 1 115 ? 6.898 -3.891 -14.484 1 95.31 115 ALA B O 1
ATOM 2247 N N . GLN B 1 116 ? 5.633 -5.574 -13.938 1 98.19 116 GLN B N 1
ATOM 2248 C CA . GLN B 1 116 ? 4.371 -4.906 -14.219 1 98.19 116 GLN B CA 1
ATOM 2249 C C . GLN B 1 116 ? 3.572 -4.676 -12.938 1 98.19 116 GLN B C 1
ATOM 2251 O O . GLN B 1 116 ? 2.953 -5.605 -12.414 1 98.19 116 GLN B O 1
ATOM 2256 N N . HIS B 1 117 ? 3.553 -3.467 -12.438 1 98.69 117 HIS B N 1
ATOM 2257 C CA . HIS B 1 117 ? 2.803 -3.119 -11.234 1 98.69 117 HIS B CA 1
ATOM 2258 C C . HIS B 1 117 ? 1.377 -2.697 -11.578 1 98.69 117 HIS B C 1
ATOM 2260 O O . HIS B 1 117 ? 1.148 -1.568 -12.023 1 98.69 117 HIS B O 1
ATOM 2266 N N . SER B 1 118 ? 0.411 -3.551 -11.273 1 98.75 118 SER B N 1
ATOM 2267 C CA . SER B 1 118 ? -0.981 -3.311 -11.641 1 98.75 118 SER B CA 1
ATOM 2268 C C . SER B 1 118 ? -1.812 -2.92 -10.422 1 98.75 118 SER B C 1
ATOM 2270 O O . SER B 1 118 ? -1.736 -3.568 -9.383 1 98.75 118 SER B O 1
ATOM 2272 N N . PHE B 1 119 ? -2.58 -1.919 -10.578 1 98.94 119 PHE B N 1
ATOM 2273 C CA . PHE B 1 119 ? -3.441 -1.485 -9.484 1 98.94 119 PHE B CA 1
ATOM 2274 C C . PHE B 1 119 ? -4.801 -1.038 -10.008 1 98.94 119 PHE B C 1
ATOM 2276 O O . PHE B 1 119 ? -4.93 -0.673 -11.18 1 98.94 119 PHE B O 1
ATOM 2283 N N . CYS B 1 120 ? -5.84 -1.088 -9.227 1 98.94 120 CYS B N 1
ATOM 2284 C CA . CYS B 1 120 ? -7.191 -0.651 -9.562 1 98.94 120 CYS B CA 1
ATOM 2285 C C . CYS B 1 120 ? -7.242 0.858 -9.766 1 98.94 120 CYS B C 1
ATOM 2287 O O . CYS B 1 120 ? -6.879 1.624 -8.875 1 98.94 120 CYS B O 1
ATOM 2289 N N . LYS B 1 121 ? -7.707 1.249 -10.898 1 98.88 121 LYS B N 1
ATOM 2290 C CA . LYS B 1 121 ? -7.684 2.676 -11.211 1 98.88 121 LYS B CA 1
ATOM 2291 C C . LYS B 1 121 ? -8.719 3.434 -10.383 1 98.88 121 LYS B C 1
ATOM 2293 O O . LYS B 1 121 ? -8.688 4.664 -10.32 1 98.88 121 LYS B O 1
ATOM 2298 N N . THR B 1 122 ? -9.648 2.736 -9.789 1 98.88 122 THR B N 1
ATOM 2299 C CA . THR B 1 122 ? -10.703 3.373 -9.008 1 98.88 122 THR B CA 1
ATOM 2300 C C . THR B 1 122 ? -10.258 3.561 -7.559 1 98.88 122 THR B C 1
ATOM 2302 O O . THR B 1 122 ? -10.281 4.676 -7.035 1 98.88 122 THR B O 1
ATOM 2305 N N . CYS B 1 123 ? -9.734 2.523 -6.891 1 98.94 123 CYS B N 1
ATOM 2306 C CA . CYS B 1 123 ? -9.469 2.623 -5.461 1 98.94 123 CYS B CA 1
ATOM 2307 C C . CYS B 1 123 ? -7.973 2.65 -5.18 1 98.94 123 CYS B C 1
ATOM 2309 O O . CYS B 1 123 ? -7.555 2.857 -4.039 1 98.94 123 CYS B O 1
ATOM 2311 N N . GLY B 1 124 ? -7.172 2.363 -6.18 1 98.94 124 GLY B N 1
ATOM 2312 C CA . GLY B 1 124 ? -5.73 2.516 -6.062 1 98.94 124 GLY B CA 1
ATOM 2313 C C . GLY B 1 124 ? -5.043 1.289 -5.492 1 98.94 124 GLY B C 1
ATOM 2314 O O . GLY B 1 124 ? -3.816 1.254 -5.379 1 98.94 124 GLY B O 1
ATOM 2315 N N . VAL B 1 125 ? -5.762 0.209 -5.156 1 99 125 VAL B N 1
ATOM 2316 C CA . VAL B 1 125 ? -5.195 -0.963 -4.496 1 99 125 VAL B CA 1
ATOM 2317 C C . VAL B 1 125 ? -4.457 -1.825 -5.52 1 99 125 VAL B C 1
ATOM 2319 O O . VAL B 1 125 ? -4.984 -2.104 -6.598 1 99 125 VAL B O 1
ATOM 2322 N N . GLN B 1 126 ? -3.273 -2.145 -5.238 1 98.94 126 GLN B N 1
ATOM 2323 C CA . GLN B 1 126 ? -2.543 -3.199 -5.938 1 98.94 126 GLN B CA 1
ATOM 2324 C C . GLN B 1 126 ? -2.689 -4.539 -5.219 1 98.94 126 GLN B C 1
ATOM 2326 O O . GLN B 1 126 ? -2.039 -4.777 -4.199 1 98.94 126 GLN B O 1
ATOM 2331 N N . SER B 1 127 ? -3.479 -5.41 -5.836 1 98.94 127 SER B N 1
ATOM 2332 C CA . SER B 1 127 ? -3.744 -6.684 -5.168 1 98.94 127 SER B CA 1
ATOM 2333 C C . SER B 1 127 ? -2.848 -7.789 -5.715 1 98.94 127 SER B C 1
ATOM 2335 O O . SER B 1 127 ? -2.721 -8.852 -5.098 1 98.94 127 SER B O 1
ATOM 2337 N N . PHE B 1 128 ? -2.227 -7.539 -6.832 1 98.88 128 PHE B N 1
ATOM 2338 C CA . PHE B 1 128 ? -1.242 -8.422 -7.445 1 98.88 128 PHE B CA 1
ATOM 2339 C C . PHE B 1 128 ? -0.382 -7.66 -8.445 1 98.88 128 PHE B C 1
ATOM 2341 O O . PHE B 1 128 ? -0.679 -6.512 -8.781 1 98.88 128 PHE B O 1
ATOM 2348 N N . TYR B 1 129 ? 0.699 -8.219 -8.867 1 98.5 129 TYR B N 1
ATOM 2349 C CA . TYR B 1 129 ? 1.557 -7.699 -9.922 1 98.5 129 TYR B CA 1
ATOM 2350 C C . TYR B 1 129 ? 2.352 -8.82 -10.586 1 98.5 129 TYR B C 1
ATOM 2352 O O . TYR B 1 129 ? 2.27 -9.977 -10.164 1 98.5 129 TYR B O 1
ATOM 2360 N N . THR B 1 130 ? 3.061 -8.484 -11.664 1 97.12 130 THR B N 1
ATOM 2361 C CA . THR B 1 130 ? 3.965 -9.422 -12.312 1 97.12 130 THR B CA 1
ATOM 2362 C C . THR B 1 130 ? 5.418 -9.062 -12.023 1 97.12 130 THR B C 1
ATOM 2364 O O . THR B 1 130 ? 5.926 -8.055 -12.516 1 97.12 130 THR B O 1
ATOM 2367 N N . PRO B 1 131 ? 6.082 -9.914 -11.266 1 93.56 131 PRO B N 1
ATOM 2368 C CA . PRO B 1 131 ? 7.461 -9.602 -10.875 1 93.56 131 PRO B CA 1
ATOM 2369 C C . PRO B 1 131 ? 8.453 -9.766 -12.023 1 93.56 131 PRO B C 1
ATOM 2371 O O . PRO B 1 131 ? 8.227 -10.562 -12.93 1 93.56 131 PRO B O 1
ATOM 2374 N N . LEU B 1 132 ? 9.453 -9 -11.922 1 85.25 132 LEU B N 1
ATOM 2375 C CA . LEU B 1 132 ? 10.547 -9.156 -12.867 1 85.25 132 LEU B CA 1
ATOM 2376 C C . LEU B 1 132 ? 11.148 -10.555 -12.773 1 85.25 132 LEU B C 1
ATOM 2378 O O . LEU B 1 132 ? 11.469 -11.172 -13.797 1 85.25 132 LEU B O 1
ATOM 2382 N N . SER B 1 133 ? 11.297 -11.094 -11.602 1 80.56 133 SER B N 1
ATOM 2383 C CA . SER B 1 133 ? 11.938 -12.383 -11.352 1 80.56 133 SER B CA 1
ATOM 2384 C C . SER B 1 133 ? 11.07 -13.531 -11.875 1 80.56 133 SER B C 1
ATOM 2386 O O . SER B 1 133 ? 11.578 -14.617 -12.141 1 80.56 133 SER B O 1
ATOM 2388 N N . ASN B 1 134 ? 9.773 -13.344 -11.961 1 83.31 134 ASN B N 1
ATOM 2389 C CA . ASN B 1 134 ? 8.812 -14.367 -12.352 1 83.31 134 ASN B CA 1
ATOM 2390 C C . ASN B 1 134 ? 7.816 -13.844 -13.383 1 83.31 134 ASN B C 1
ATOM 2392 O O . ASN B 1 134 ? 6.617 -13.758 -13.109 1 83.31 134 ASN B O 1
ATOM 2396 N N . PRO B 1 135 ? 8.32 -13.648 -14.555 1 85.06 135 PRO B N 1
ATOM 2397 C CA . PRO B 1 135 ? 7.418 -13.094 -15.57 1 85.06 135 PRO B CA 1
ATOM 2398 C C . PRO B 1 135 ? 6.285 -14.047 -15.938 1 85.06 135 PRO B C 1
ATOM 2400 O O . PRO B 1 135 ? 5.301 -13.633 -16.562 1 85.06 135 PRO B O 1
ATOM 2403 N N . ASP B 1 136 ? 6.398 -15.32 -15.555 1 90.12 136 ASP B N 1
ATOM 2404 C CA . ASP B 1 136 ? 5.398 -16.344 -15.812 1 90.12 136 ASP B CA 1
ATOM 2405 C C . ASP B 1 136 ? 4.512 -16.578 -14.594 1 90.12 136 ASP B C 1
ATOM 2407 O O . ASP B 1 136 ? 3.793 -17.578 -14.508 1 90.12 136 ASP B O 1
ATOM 2411 N N . GLY B 1 137 ? 4.605 -15.664 -13.664 1 94.62 137 GLY B N 1
ATOM 2412 C CA . GLY B 1 137 ? 3.812 -15.766 -12.445 1 94.62 137 GLY B CA 1
ATOM 2413 C C . GLY B 1 137 ? 3.322 -14.422 -11.938 1 94.62 137 GLY B C 1
ATOM 2414 O O . GLY B 1 137 ? 3.389 -13.422 -12.656 1 94.62 137 GLY B O 1
ATOM 2415 N N . TYR B 1 138 ? 2.695 -14.523 -10.789 1 97.44 138 TYR B N 1
ATOM 2416 C CA . TYR B 1 138 ? 2.154 -13.336 -10.141 1 97.44 138 TYR B CA 1
ATOM 2417 C C . TYR B 1 138 ? 2.641 -13.227 -8.703 1 97.44 138 TYR B C 1
ATOM 2419 O O . TYR B 1 138 ? 2.787 -14.234 -8.008 1 97.44 138 TYR B O 1
ATOM 2427 N N . GLY B 1 139 ? 2.982 -12.055 -8.281 1 98.19 139 GLY B N 1
ATOM 2428 C CA . GLY B 1 139 ? 3.061 -11.711 -6.871 1 98.19 139 GLY B CA 1
ATOM 2429 C C . GLY B 1 139 ? 1.734 -11.258 -6.293 1 98.19 139 GLY B C 1
ATOM 2430 O O . GLY B 1 139 ? 1.16 -10.266 -6.75 1 98.19 139 GLY B O 1
ATOM 2431 N N . ILE B 1 140 ? 1.21 -11.984 -5.328 1 98.81 140 ILE B N 1
ATOM 2432 C CA . ILE B 1 140 ? -0.099 -11.711 -4.742 1 98.81 140 ILE B CA 1
ATOM 2433 C C . ILE B 1 140 ? 0.074 -11.047 -3.379 1 98.81 140 ILE B C 1
ATOM 2435 O O . ILE B 1 140 ? 0.884 -11.492 -2.562 1 98.81 140 ILE B O 1
ATOM 2439 N N . ALA B 1 141 ? -0.66 -10.008 -3.203 1 98.94 141 ALA B N 1
ATOM 2440 C CA . ALA B 1 141 ? -0.682 -9.352 -1.896 1 98.94 141 ALA B CA 1
ATOM 2441 C C . ALA B 1 141 ? -1.565 -10.117 -0.915 1 98.94 141 ALA B C 1
ATOM 2443 O O . ALA B 1 141 ? -2.791 -10.133 -1.057 1 98.94 141 ALA B O 1
ATOM 2444 N N . PRO B 1 142 ? -1.008 -10.68 0.126 1 98.88 142 PRO B N 1
ATOM 2445 C CA . PRO B 1 142 ? -1.832 -11.484 1.032 1 98.88 142 PRO B CA 1
ATOM 2446 C C . PRO B 1 142 ? -2.896 -10.656 1.751 1 98.88 142 PRO B C 1
ATOM 2448 O O . PRO B 1 142 ? -3.967 -11.18 2.078 1 98.88 142 PRO B O 1
ATOM 2451 N N . HIS B 1 143 ? -2.668 -9.375 1.942 1 98.69 143 HIS B N 1
ATOM 2452 C CA . HIS B 1 143 ? -3.596 -8.492 2.646 1 98.69 143 HIS B CA 1
ATOM 2453 C C . HIS B 1 143 ? -4.777 -8.117 1.761 1 98.69 143 HIS B C 1
ATOM 2455 O O . HIS B 1 143 ? -5.684 -7.406 2.199 1 98.69 143 HIS B O 1
ATOM 2461 N N . CYS B 1 144 ? -4.793 -8.617 0.542 1 98.94 144 CYS B N 1
ATOM 2462 C CA . CYS B 1 144 ? -5.918 -8.375 -0.355 1 98.94 144 CYS B CA 1
ATOM 2463 C C . CYS B 1 144 ? -6.738 -9.648 -0.55 1 98.94 144 CYS B C 1
ATOM 2465 O O . CYS B 1 144 ? -7.699 -9.656 -1.321 1 98.94 144 CYS B O 1
ATOM 2467 N N . LEU B 1 145 ? -6.34 -10.727 0.12 1 98.94 145 LEU B N 1
ATOM 2468 C CA . LEU B 1 145 ? -7.133 -11.953 0.093 1 98.94 145 LEU B CA 1
ATOM 2469 C C . LEU B 1 145 ? -8.367 -11.82 0.98 1 98.94 145 LEU B C 1
ATOM 2471 O O . LEU B 1 145 ? -8.32 -11.156 2.02 1 98.94 145 LEU B O 1
ATOM 2475 N N . ASP B 1 146 ? -9.414 -12.469 0.509 1 98.75 146 ASP B N 1
ATOM 2476 C CA . ASP B 1 146 ? -10.57 -12.594 1.386 1 98.75 146 ASP B CA 1
ATOM 2477 C C . ASP B 1 146 ? -10.25 -13.469 2.598 1 98.75 146 ASP B C 1
ATOM 2479 O O . ASP B 1 146 ? -9.391 -14.352 2.527 1 98.75 146 ASP B O 1
ATOM 2483 N N . GLU B 1 147 ? -10.953 -13.211 3.689 1 97.88 147 GLU B N 1
ATOM 2484 C CA . GLU B 1 147 ? -10.695 -13.922 4.934 1 97.88 147 GLU B CA 1
ATOM 2485 C C . GLU B 1 147 ? -11.164 -15.375 4.844 1 97.88 147 GLU B C 1
ATOM 2487 O O . GLU B 1 147 ? -12.078 -15.695 4.078 1 97.88 147 GLU B O 1
ATOM 2492 N N . GLY B 1 148 ? -10.477 -16.359 5.617 1 97.69 148 GLY B N 1
ATOM 2493 C CA . GLY B 1 148 ? -11.039 -17.672 5.852 1 97.69 148 GLY B CA 1
ATOM 2494 C C . GLY B 1 148 ? -10.172 -18.797 5.328 1 97.69 148 GLY B C 1
ATOM 2495 O O . GLY B 1 148 ? -10.352 -19.969 5.707 1 97.69 148 GLY B O 1
ATOM 2496 N N . THR B 1 149 ? -9.219 -18.453 4.5 1 98.5 149 THR B N 1
ATOM 2497 C CA . THR B 1 149 ? -8.508 -19.562 3.875 1 98.5 149 THR B CA 1
ATOM 2498 C C . THR B 1 149 ? -7.043 -19.578 4.293 1 98.5 149 THR B C 1
ATOM 2500 O O . THR B 1 149 ? -6.348 -20.578 4.121 1 98.5 149 THR B O 1
ATOM 2503 N N . VAL B 1 150 ? -6.512 -18.5 4.801 1 98.62 150 VAL B N 1
ATOM 2504 C CA . VAL B 1 150 ? -5.109 -18.422 5.199 1 98.62 150 VAL B CA 1
ATOM 2505 C C . VAL B 1 150 ? -4.945 -18.953 6.621 1 98.62 150 VAL B C 1
ATOM 2507 O O . VAL B 1 150 ? -5.641 -18.516 7.539 1 98.62 150 VAL B O 1
ATOM 2510 N N . HIS B 1 151 ? -4.066 -19.875 6.707 1 98.19 151 HIS B N 1
ATOM 2511 C CA . HIS B 1 151 ? -3.783 -20.453 8.023 1 98.19 151 HIS B CA 1
ATOM 2512 C C . HIS B 1 151 ? -2.627 -19.719 8.695 1 98.19 151 HIS B C 1
ATOM 2514 O O . HIS B 1 151 ? -2.713 -19.375 9.883 1 98.19 151 HIS B O 1
ATOM 2520 N N . SER B 1 152 ? -1.5 -19.5 7.996 1 98.06 152 SER B N 1
ATOM 2521 C CA . SER B 1 152 ? -0.352 -18.781 8.555 1 98.06 152 SER B CA 1
ATOM 2522 C C . SER B 1 152 ? 0.411 -18.031 7.473 1 98.06 152 SER B C 1
ATOM 2524 O O . SER B 1 152 ? 0.287 -18.344 6.285 1 98.06 152 SER B O 1
ATOM 2526 N N . ILE B 1 153 ? 1.16 -17.031 7.988 1 98.12 153 ILE B N 1
ATOM 2527 C CA . ILE B 1 153 ? 2.016 -16.25 7.109 1 98.12 153 ILE B CA 1
ATOM 2528 C C . ILE B 1 153 ? 3.428 -16.172 7.688 1 98.12 153 ILE B C 1
ATOM 2530 O O . ILE B 1 153 ? 3.609 -15.828 8.859 1 98.12 153 ILE B O 1
ATOM 2534 N N . THR B 1 154 ? 4.371 -16.609 6.902 1 97.56 154 THR B N 1
ATOM 2535 C CA . THR B 1 154 ? 5.781 -16.375 7.18 1 97.56 154 THR B CA 1
ATOM 2536 C C . THR B 1 154 ? 6.344 -15.312 6.238 1 97.56 154 THR B C 1
ATOM 2538 O O . THR B 1 154 ? 6.172 -15.398 5.023 1 97.56 154 THR B O 1
ATOM 2541 N N . THR B 1 155 ? 7.004 -14.312 6.797 1 97.25 155 THR B N 1
ATOM 2542 C CA . THR B 1 155 ? 7.539 -13.219 5.992 1 97.25 155 THR B CA 1
ATOM 2543 C C . THR B 1 155 ? 9.062 -13.281 5.938 1 97.25 155 THR B C 1
ATOM 2545 O O . THR B 1 155 ? 9.719 -13.461 6.965 1 97.25 155 THR B O 1
ATOM 2548 N N . GLU B 1 156 ? 9.602 -13.133 4.738 1 94 156 GLU B N 1
ATOM 2549 C CA . GLU B 1 156 ? 11.039 -13.141 4.504 1 94 156 GLU B CA 1
ATOM 2550 C C . GLU B 1 156 ? 11.508 -11.828 3.879 1 94 156 GLU B C 1
ATOM 2552 O O . GLU B 1 156 ? 11.023 -11.43 2.82 1 94 156 GLU B O 1
ATOM 2557 N N . PRO B 1 157 ? 12.438 -11.133 4.57 1 94.75 157 PRO B N 1
ATOM 2558 C CA . PRO B 1 157 ? 13.016 -9.953 3.926 1 94.75 157 PRO B CA 1
ATOM 2559 C C . PRO B 1 157 ? 13.859 -10.297 2.697 1 94.75 157 PRO B C 1
ATOM 2561 O O . PRO B 1 157 ? 14.547 -11.32 2.688 1 94.75 157 PRO B O 1
ATOM 2564 N N . ILE B 1 158 ? 13.711 -9.508 1.642 1 90.75 158 ILE B N 1
ATOM 2565 C CA . ILE B 1 158 ? 14.547 -9.648 0.452 1 90.75 158 ILE B CA 1
ATOM 2566 C C . ILE B 1 158 ? 15.07 -8.281 0.027 1 90.75 158 ILE B C 1
ATOM 2568 O O . ILE B 1 158 ? 14.367 -7.273 0.125 1 90.75 158 ILE B O 1
ATOM 2572 N N . ASP B 1 159 ? 16.281 -8.273 -0.437 1 90.88 159 ASP B N 1
ATOM 2573 C CA . ASP B 1 159 ? 16.906 -7.023 -0.856 1 90.88 159 ASP B CA 1
ATOM 2574 C C . ASP B 1 159 ? 16.594 -6.715 -2.318 1 90.88 159 ASP B C 1
ATOM 2576 O O . ASP B 1 159 ? 17.297 -7.184 -3.221 1 90.88 159 ASP B O 1
ATOM 2580 N N . GLY B 1 160 ? 15.641 -5.875 -2.557 1 88.62 160 GLY B N 1
ATOM 2581 C CA . GLY B 1 160 ? 15.242 -5.473 -3.896 1 88.62 160 GLY B CA 1
ATOM 2582 C C . GLY B 1 160 ? 16.078 -4.328 -4.445 1 88.62 160 GLY B C 1
ATOM 2583 O O . GLY B 1 160 ? 16 -4.02 -5.637 1 88.62 160 GLY B O 1
ATOM 2584 N N . LYS B 1 161 ? 16.797 -3.641 -3.629 1 87.38 161 LYS B N 1
ATOM 2585 C CA . LYS B 1 161 ? 17.703 -2.598 -4.094 1 87.38 161 LYS B CA 1
ATOM 2586 C C . LYS B 1 161 ? 18.906 -3.199 -4.812 1 87.38 161 LYS B C 1
ATOM 2588 O O . LYS B 1 161 ? 19.484 -2.574 -5.707 1 87.38 161 LYS B O 1
ATOM 2593 N N . GLU B 1 162 ? 19.281 -4.332 -4.305 1 77.56 162 GLU B N 1
ATOM 2594 C CA . GLU B 1 162 ? 20.312 -5.121 -4.957 1 77.56 162 GLU B CA 1
ATOM 2595 C C . GLU B 1 162 ? 19.75 -6.418 -5.527 1 77.56 162 GLU B C 1
ATOM 2597 O O . GLU B 1 162 ? 20.188 -7.508 -5.156 1 77.56 162 GLU B O 1
ATOM 2602 N N . TRP B 1 163 ? 18.859 -6.281 -6.398 1 67 163 TRP B N 1
ATOM 2603 C CA . TRP B 1 163 ? 17.969 -7.355 -6.84 1 67 163 TRP B CA 1
ATOM 2604 C C . TRP B 1 163 ? 18.766 -8.492 -7.477 1 67 163 TRP B C 1
ATOM 2606 O O . TRP B 1 163 ? 18.531 -9.664 -7.168 1 67 163 TRP B O 1
ATOM 2616 N N . GLU B 1 164 ? 19.531 -8.086 -8.391 1 62.03 164 GLU B N 1
ATOM 2617 C CA . GLU B 1 164 ? 20.312 -9.141 -9.031 1 62.03 164 GLU B CA 1
ATOM 2618 C C . GLU B 1 164 ? 21.016 -10.016 -7.996 1 62.03 164 GLU B C 1
ATOM 2620 O O . GLU B 1 164 ? 21.078 -11.242 -8.148 1 62.03 164 GLU B O 1
ATOM 2625 N N . LYS B 1 165 ? 21.484 -9.344 -7.023 1 66.5 165 LYS B N 1
ATOM 2626 C CA . LYS B 1 165 ? 22.156 -10.094 -5.961 1 66.5 165 LYS B CA 1
ATOM 2627 C C . LYS B 1 165 ? 21.141 -10.859 -5.117 1 66.5 165 LYS B C 1
ATOM 2629 O O . LYS B 1 165 ? 21.375 -12.016 -4.742 1 66.5 165 LYS B O 1
ATOM 2634 N N . ALA B 1 166 ? 20.062 -10.305 -4.875 1 69 166 ALA B N 1
ATOM 2635 C CA . ALA B 1 166 ? 19.031 -10.906 -4.027 1 69 166 ALA B CA 1
ATOM 2636 C C . ALA B 1 166 ? 18.422 -12.141 -4.688 1 69 166 ALA B C 1
ATOM 2638 O O . ALA B 1 166 ? 18.219 -13.164 -4.035 1 69 166 ALA B O 1
ATOM 2639 N N . VAL B 1 167 ? 18.234 -12.086 -5.953 1 62.97 167 VAL B N 1
ATOM 2640 C CA . VAL B 1 167 ? 17.609 -13.203 -6.66 1 62.97 167 VAL B CA 1
ATOM 2641 C C . VAL B 1 167 ? 18.594 -14.359 -6.781 1 62.97 167 VAL B C 1
ATOM 2643 O O . VAL B 1 167 ? 18.203 -15.523 -6.668 1 62.97 167 VAL B O 1
ATOM 2646 N N . LYS B 1 168 ? 19.797 -13.953 -7.035 1 62.84 168 LYS B N 1
ATOM 2647 C CA . LYS B 1 168 ? 20.812 -14.992 -7.094 1 62.84 168 LYS B CA 1
ATOM 2648 C C . LYS B 1 168 ? 20.938 -15.711 -5.75 1 62.84 168 LYS B C 1
ATOM 2650 O O . LYS B 1 168 ? 21.156 -16.922 -5.711 1 62.84 168 LYS B O 1
ATOM 2655 N N . GLU B 1 169 ? 20.75 -14.93 -4.723 1 59.81 169 GLU B N 1
ATOM 2656 C CA . GLU B 1 169 ? 20.875 -15.484 -3.377 1 59.81 169 GLU B CA 1
ATOM 2657 C C . GLU B 1 169 ? 19.594 -16.188 -2.943 1 59.81 169 GLU B C 1
ATOM 2659 O O . GLU B 1 169 ? 19.625 -17.062 -2.076 1 59.81 169 GLU B O 1
ATOM 2664 N N . HIS B 1 170 ? 18.562 -15.734 -3.557 1 61.19 170 HIS B N 1
ATOM 2665 C CA . HIS B 1 170 ? 17.281 -16.391 -3.273 1 61.19 170 HIS B CA 1
ATOM 2666 C C . HIS B 1 170 ? 16.844 -17.266 -4.441 1 61.19 170 HIS B C 1
ATOM 2668 O O . HIS B 1 170 ? 15.828 -17 -5.074 1 61.19 170 HIS B O 1
ATOM 2674 N N . LYS B 1 171 ? 17.734 -18.172 -4.895 1 56.12 171 LYS B N 1
ATOM 2675 C CA . LYS B 1 171 ? 17.516 -19.078 -6.02 1 56.12 171 LYS B CA 1
ATOM 2676 C C . LYS B 1 171 ? 16.109 -19.656 -6.008 1 56.12 171 LYS B C 1
ATOM 2678 O O . LYS B 1 171 ? 15.523 -19.891 -7.066 1 56.12 171 LYS B O 1
ATOM 2683 N N . THR B 1 172 ? 15.523 -19.578 -4.883 1 65.06 172 THR B N 1
ATOM 2684 C CA . THR B 1 172 ? 14.266 -20.281 -4.715 1 65.06 172 THR B CA 1
ATOM 2685 C C . THR B 1 172 ? 13.086 -19.406 -5.145 1 65.06 172 THR B C 1
ATOM 2687 O O . THR B 1 172 ? 11.992 -19.906 -5.406 1 65.06 172 THR B O 1
ATOM 2690 N N . ILE B 1 173 ? 13.367 -18.125 -5.41 1 69.94 173 ILE B N 1
ATOM 2691 C CA . ILE B 1 173 ? 12.242 -17.25 -5.75 1 69.94 173 ILE B CA 1
ATOM 2692 C C . ILE B 1 173 ? 11.797 -17.531 -7.184 1 69.94 173 ILE B C 1
ATOM 2694 O O . ILE B 1 173 ? 10.594 -17.641 -7.457 1 69.94 173 ILE B O 1
ATOM 2698 N N . ARG B 1 174 ? 12.758 -17.656 -8.109 1 69.12 174 ARG B N 1
ATOM 2699 C CA . ARG B 1 174 ? 12.469 -17.875 -9.516 1 69.12 174 ARG B CA 1
ATOM 2700 C C . ARG B 1 174 ? 11.703 -19.188 -9.719 1 69.12 174 ARG B C 1
ATOM 2702 O O . ARG B 1 174 ? 10.875 -19.297 -10.617 1 69.12 174 ARG B O 1
ATOM 2709 N N . SER B 1 175 ? 11.977 -20.094 -8.781 1 73.94 175 SER B N 1
ATOM 2710 C CA . SER B 1 175 ? 11.383 -21.422 -8.922 1 73.94 175 SER B CA 1
ATOM 2711 C C . SER B 1 175 ? 9.938 -21.422 -8.422 1 73.94 175 SER B C 1
ATOM 2713 O O . SER B 1 175 ? 9.188 -22.359 -8.703 1 73.94 175 SER B O 1
ATOM 2715 N N . MET B 1 176 ? 9.586 -20.328 -7.77 1 68.5 176 MET B N 1
ATOM 2716 C CA . MET B 1 176 ? 8.289 -20.312 -7.105 1 68.5 176 MET B CA 1
ATOM 2717 C C . MET B 1 176 ? 7.164 -20.125 -8.117 1 68.5 176 MET B C 1
ATOM 2719 O O . MET B 1 176 ? 6.004 -20.422 -7.824 1 68.5 176 MET B O 1
ATOM 2723 N N . SER B 1 177 ? 7.504 -19.688 -9.266 1 57.78 177 SER B N 1
ATOM 2724 C CA . SER B 1 177 ? 6.465 -19.547 -10.281 1 57.78 177 SER B CA 1
ATOM 2725 C C . SER B 1 177 ? 6.473 -20.719 -11.25 1 57.78 177 SER B C 1
ATOM 2727 O O . SER B 1 177 ? 5.77 -20.703 -12.258 1 57.78 177 SER B O 1
ATOM 2729 N N . LYS B 1 178 ? 7.398 -21.609 -11.016 1 63.53 178 LYS B N 1
ATOM 2730 C CA . LYS B 1 178 ? 7.383 -22.812 -11.836 1 63.53 178 LYS B CA 1
ATOM 2731 C C . LYS B 1 178 ? 6.305 -23.781 -11.359 1 63.53 178 LYS B C 1
ATOM 2733 O O . LYS B 1 178 ? 6.074 -23.922 -10.156 1 63.53 178 LYS B O 1
ATOM 2738 N N . PRO B 1 179 ? 5.625 -24.453 -12.266 1 63.22 179 PRO B N 1
ATOM 2739 C CA . PRO B 1 179 ? 4.57 -25.391 -11.883 1 63.22 179 PRO B CA 1
ATOM 2740 C C . PRO B 1 179 ? 5.098 -26.562 -11.062 1 63.22 179 PRO B C 1
ATOM 2742 O O . PRO B 1 179 ? 6.266 -26.938 -11.188 1 63.22 179 PRO B O 1
#

Secondary structure (DSSP, 8-state):
-------------------------------------------TT-TTEEEEEEE-SSSS-EEEEEEESEEEEEEE-SHHHHHHT-EEEEEEGGGEEEEE-GGGEEEE--TTS-SEEEEETTT----EEE-SS-TTEEEE-GGGBPTTS--EEEEEEE-STTHHHHHHHTHHHHHTT--/-------------------------------------------TT-TTEEEEEEE-SSSS-EEEEEEESEEEEEEE-SHHHHHHT-EEEEEEGGGEEEEE-GGGEEEE--TTS-SEEEEETTT----EEE-SS-TTEEEE-GGGBPTTS--EEEEEEE-STTHHHHHHHTHHHHHTT--